Protein AF-A0A4Q2YW73-F1 (afdb_monomer)

Sequence (246 aa):
SVEDTTLDPIIAARKPKPFASWSRSEDYYNEGSLMWLEADMLIRQTTNNAKSLDDFAHAFFGGREGDWGQDTYDFDDVVAALNTVHPYDWARFLRERMQASGQPAPTGGIERAGYRLVWRDAPNIYDRDRMAQAKNADLTYSLGMTVDKDGVATGILWDGPAFKADIINGTKIVAVDGLSYSRERIEAAIRAATDGKTPVRLLVERGGRYRNIEIDYRGGLRWPHLEKTGSGPDWFDQLLAPRRAL

Mean predicted aligned error: 4.67 Å

Nearest PDB structures (foldseek):
  8j9d-assembly1_D  TM=9.360E-01  e=2.526E-25  Xanthomonas campestris pv. campestris str. B100
  6ew9-assembly1_A  TM=6.793E-01  e=2.527E-02  Escherichia coli K-12
  4jj0-assembly1_A  TM=6.417E-01  e=2.249E-02  Magnetococcus marinus MC-1
  3gdu-assembly1_C  TM=5.939E-01  e=2.249E-02  Escherichia coli K-12
  7kk5-assembly1_A  TM=1.853E-01  e=5.894E-01  Homo sapiens

Secondary structure (DSSP, 8-state):
--GGGGGHHHHHTTPPPTTHHHH-TTHHHHHHHHHHHHHHHHHHHHTTTS--HHHHHHHHHS--TT--S-----HHHHHHHHHHHS-S-HHHHHHHHHT-TTPPP--HHHHHTTEEEEEESS--HHHHHHHHHHT-EEETTTTSEEE-TTSBEEEE-TTSHHHHTT--TT-EEEEETTEE--HHHHHHHHHHGGGSS--EEEEEEETTEEEEEEE---S---EEEEEE-SSS--HHHHHSS-SS--

pLDDT: mean 93.72, std 6.21, range [45.62, 98.75]

Solvent-accessible surface area (backbone atoms only — not comparable to full-atom values): 13773 Å² total; per-residue (Å²): 66,42,58,60,20,72,48,33,60,72,75,43,66,83,51,92,61,91,40,50,67,68,63,44,40,65,41,45,58,59,55,45,52,31,49,50,42,27,52,27,40,50,37,19,65,76,47,74,63,74,45,42,54,62,57,35,46,49,72,70,68,58,73,55,93,96,59,86,74,87,86,81,80,57,71,65,54,53,37,52,48,43,37,74,70,49,81,62,71,46,64,58,55,49,42,59,66,32,59,40,61,92,66,75,83,69,49,64,17,49,45,67,37,38,28,42,86,43,76,34,75,57,64,44,73,65,57,46,50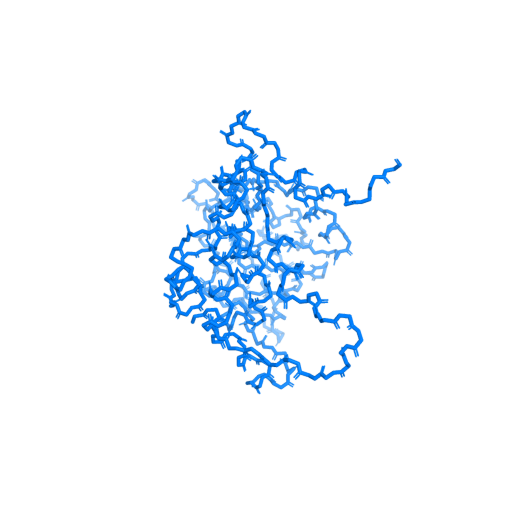,51,27,62,74,68,41,38,42,80,29,53,72,41,49,6,29,27,28,40,78,84,28,30,23,73,40,40,34,61,89,22,60,29,37,75,66,75,45,49,64,66,31,25,41,53,19,38,77,90,38,72,55,48,66,70,53,53,52,48,38,36,52,54,6,48,75,76,77,48,54,33,38,33,36,34,36,50,95,90,43,76,43,82,45,73,41,90,51,53,81,28,51,39,30,76,41,79,41,77,72,63,92,66,73,65,43,62,60,62,70,69,46,74,90,68,84,130

Foldseek 3Di:
DLQQLVCLCVVCVPPDDQACQVSVHNCCVVLVVLLQLLLQLVLCVVVVNPAGVVQLCCVPVVDDPPDPDDDDDDPVRSVVSSCVSPNDPVVCSCCCSRVDPPDDRSCNSVVSLQKDKDKDLDADPVVVVVCVVQQWQPQCVFQQFIAHVQQFTQHGHVVGQCVVQVNTGGKGFQDWPPHGDDNVRQLVQLQVLLVQPRFTWTFIDDPNDTDITTGNTNPHGIDIDMDRRDPDDNVVCVVPPDPDDD

Radius of gyration: 22.63 Å; Cα contacts (8 Å, |Δi|>4): 369; chains: 1; bounding box: 52×42×71 Å

Structure (mmCIF, N/CA/C/O backbone):
data_AF-A0A4Q2YW73-F1
#
_entry.id   AF-A0A4Q2YW73-F1
#
loop_
_atom_site.group_PDB
_atom_site.id
_atom_site.type_symbol
_atom_site.label_atom_id
_atom_site.label_alt_id
_atom_site.label_comp_id
_atom_site.label_asym_id
_atom_site.label_entity_id
_atom_site.label_seq_id
_atom_site.pdbx_PDB_ins_code
_atom_site.Cartn_x
_atom_site.Cartn_y
_atom_site.Cartn_z
_atom_site.occupancy
_atom_site.B_iso_or_equiv
_atom_site.auth_seq_id
_atom_site.auth_comp_id
_atom_site.auth_asym_id
_atom_site.auth_atom_id
_atom_site.pdbx_PDB_model_num
ATOM 1 N N . SER A 1 1 ? 1.499 -14.921 -6.377 1.00 90.62 1 SER A N 1
ATOM 2 C CA . SER A 1 1 ? 2.456 -13.951 -6.941 1.00 90.62 1 SER A CA 1
ATOM 3 C C . SER A 1 1 ? 1.714 -12.643 -7.208 1.00 90.62 1 SER A C 1
ATOM 5 O O . SER A 1 1 ? 0.538 -12.568 -6.859 1.00 90.62 1 SER A O 1
ATOM 7 N N . VAL A 1 2 ? 2.355 -11.610 -7.767 1.00 91.56 2 VAL A N 1
ATOM 8 C CA . VAL A 1 2 ? 1.620 -10.427 -8.264 1.00 91.56 2 VAL A CA 1
ATOM 9 C C . VAL A 1 2 ? 0.811 -10.811 -9.501 1.00 91.56 2 VAL A C 1
ATOM 11 O O . VAL A 1 2 ? -0.346 -10.426 -9.621 1.00 91.56 2 VAL A O 1
ATOM 14 N N . GLU A 1 3 ? 1.377 -11.647 -10.371 1.00 92.50 3 GLU A N 1
ATOM 15 C CA . GLU A 1 3 ? 0.705 -12.187 -11.559 1.00 92.50 3 GLU A CA 1
ATOM 16 C C . GLU A 1 3 ? -0.641 -12.856 -11.231 1.00 92.50 3 GLU A C 1
ATOM 18 O O . GLU A 1 3 ? -1.629 -12.596 -11.913 1.00 92.50 3 GLU A O 1
ATOM 23 N N . ASP A 1 4 ? -0.733 -13.621 -10.138 1.00 91.88 4 ASP A N 1
ATOM 24 C CA . ASP A 1 4 ? -1.985 -14.284 -9.732 1.00 91.88 4 ASP A CA 1
ATOM 25 C C . ASP A 1 4 ? -3.134 -13.295 -9.471 1.00 91.88 4 ASP A C 1
ATOM 27 O O . ASP A 1 4 ? -4.305 -13.638 -9.643 1.00 91.88 4 ASP A O 1
ATOM 31 N N . THR A 1 5 ? -2.824 -12.051 -9.087 1.00 91.69 5 THR A N 1
ATOM 32 C CA . THR A 1 5 ? -3.848 -11.022 -8.834 1.00 91.69 5 THR A CA 1
ATOM 33 C C . THR A 1 5 ? -4.573 -10.602 -10.120 1.00 91.69 5 THR A C 1
ATOM 35 O O . THR A 1 5 ? -5.686 -10.088 -10.063 1.00 91.69 5 THR A O 1
ATOM 38 N N . THR A 1 6 ? -4.031 -10.911 -11.304 1.00 91.38 6 THR A 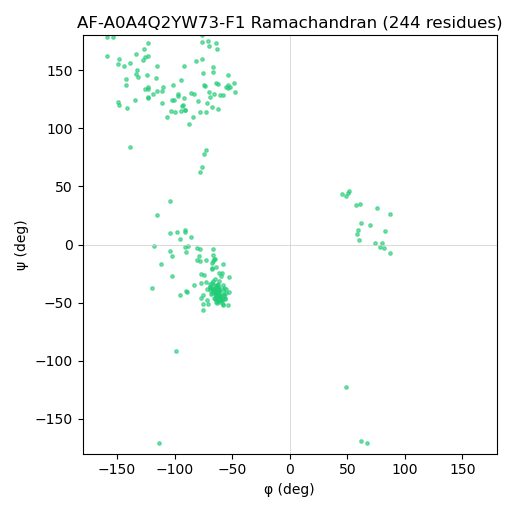N 1
ATOM 39 C CA . THR A 1 6 ? -4.719 -10.693 -12.593 1.00 91.38 6 THR A CA 1
ATOM 40 C C . THR A 1 6 ? -5.942 -11.595 -12.784 1.00 91.38 6 THR A C 1
ATOM 42 O O . THR A 1 6 ? -6.836 -11.272 -13.566 1.00 91.38 6 THR A O 1
ATOM 45 N N . LEU A 1 7 ? -6.028 -12.703 -12.038 1.00 91.19 7 LEU A N 1
ATOM 46 C CA . LEU A 1 7 ? -7.191 -13.593 -12.032 1.00 91.19 7 LEU A CA 1
ATOM 47 C C . LEU A 1 7 ? -8.318 -13.064 -11.136 1.00 91.19 7 LEU A C 1
ATOM 49 O O . LEU A 1 7 ? -9.454 -13.538 -11.223 1.00 91.19 7 LEU A O 1
ATOM 53 N N . ASP A 1 8 ? -8.034 -12.073 -10.287 1.00 89.00 8 ASP A N 1
ATOM 54 C CA . ASP A 1 8 ? -8.975 -11.532 -9.310 1.00 89.00 8 ASP A CA 1
ATOM 55 C C . ASP A 1 8 ? -10.288 -11.033 -9.944 1.00 89.00 8 ASP A C 1
ATOM 57 O O . ASP A 1 8 ? -11.350 -11.446 -9.458 1.00 89.00 8 ASP A O 1
ATOM 61 N N . PRO A 1 9 ? -10.283 -10.268 -11.062 1.00 86.31 9 PRO A N 1
ATOM 62 C CA . PRO A 1 9 ? -11.512 -9.823 -11.720 1.00 86.31 9 PRO A CA 1
ATOM 63 C C . PRO A 1 9 ? -12.377 -10.976 -12.243 1.00 86.31 9 PRO A C 1
ATOM 65 O O . PRO A 1 9 ? -13.607 -10.881 -12.198 1.00 86.31 9 PRO A O 1
ATOM 68 N N . ILE A 1 10 ? -11.751 -12.070 -12.695 1.00 87.62 10 ILE A N 1
ATOM 69 C CA . ILE A 1 10 ? -12.437 -13.273 -13.193 1.00 87.62 10 ILE A CA 1
ATOM 70 C C . ILE A 1 10 ? -13.073 -14.024 -12.021 1.00 87.62 10 ILE A C 1
ATOM 72 O O . ILE A 1 10 ? -14.257 -14.354 -12.065 1.00 87.62 10 ILE A O 1
ATOM 76 N N . ILE A 1 11 ? -12.312 -14.241 -10.944 1.00 86.31 11 ILE A N 1
ATOM 77 C CA . ILE A 1 11 ? -12.773 -14.955 -9.745 1.00 86.31 11 ILE A CA 1
ATOM 78 C C . ILE A 1 11 ? -13.890 -14.173 -9.039 1.00 86.31 11 ILE A C 1
ATOM 80 O O . ILE A 1 11 ? -14.872 -14.752 -8.575 1.00 86.31 11 ILE A O 1
ATOM 84 N N . ALA A 1 12 ? -13.750 -12.850 -8.943 1.00 85.56 12 ALA A N 1
ATOM 85 C CA . ALA A 1 12 ? -14.704 -11.991 -8.250 1.00 85.56 12 ALA A CA 1
ATOM 86 C C . ALA A 1 12 ? -15.973 -11.723 -9.059 1.00 85.56 12 ALA A C 1
ATOM 88 O O . ALA A 1 12 ? -17.024 -11.462 -8.472 1.00 85.56 12 ALA A O 1
ATOM 89 N N . ALA A 1 13 ? -15.857 -11.663 -10.391 1.00 87.00 13 ALA A N 1
ATOM 90 C CA . ALA A 1 13 ? -16.862 -11.074 -11.273 1.00 87.00 13 ALA A CA 1
ATOM 91 C C . ALA A 1 13 ? -17.367 -9.709 -10.750 1.00 87.00 13 ALA A C 1
ATOM 93 O O . ALA A 1 13 ? -18.570 -9.453 -10.702 1.00 87.00 13 ALA A O 1
ATOM 94 N N . ARG A 1 14 ? -16.437 -8.857 -10.283 1.00 83.50 14 ARG A N 1
ATOM 95 C CA . ARG A 1 14 ? -16.697 -7.538 -9.662 1.00 83.50 14 ARG A CA 1
ATOM 96 C C . ARG A 1 14 ? -17.576 -7.556 -8.396 1.00 83.50 14 ARG A C 1
ATOM 98 O O . ARG A 1 14 ? -18.017 -6.499 -7.949 1.00 83.50 14 ARG A O 1
ATOM 105 N N . LYS A 1 15 ? -17.831 -8.718 -7.786 1.00 85.25 15 LYS A N 1
ATOM 106 C CA . LYS A 1 15 ? -18.598 -8.808 -6.534 1.00 85.25 15 LYS A CA 1
ATOM 107 C C . LYS A 1 15 ? -17.762 -8.349 -5.332 1.00 85.25 15 LYS A C 1
ATOM 109 O O . LYS A 1 15 ? -16.554 -8.598 -5.310 1.00 85.25 15 LYS A O 1
ATOM 114 N N . PRO A 1 16 ? -18.391 -7.746 -4.302 1.00 82.06 16 PRO A N 1
ATOM 115 C CA . PRO A 1 16 ? -17.713 -7.429 -3.051 1.00 82.06 16 PRO A CA 1
ATOM 116 C C . PRO A 1 16 ? -17.074 -8.671 -2.425 1.00 82.06 16 PRO A C 1
ATOM 118 O O . PRO A 1 16 ? -17.708 -9.725 -2.331 1.00 82.06 16 PRO A O 1
ATOM 121 N N . LYS A 1 17 ? -15.830 -8.531 -1.961 1.00 82.94 17 LYS A N 1
ATOM 122 C CA . LYS A 1 17 ? -15.106 -9.588 -1.251 1.00 82.94 17 LYS A CA 1
ATOM 123 C C . LYS A 1 17 ? -15.129 -9.330 0.252 1.00 82.94 17 LYS A C 1
ATOM 125 O O . LYS A 1 17 ? -14.891 -8.193 0.656 1.00 82.94 17 LYS A O 1
ATOM 130 N N . PRO A 1 18 ? -15.350 -10.360 1.088 1.00 79.19 18 PRO A N 1
ATOM 131 C CA . PRO A 1 18 ? -15.308 -10.200 2.539 1.00 79.19 18 PRO A CA 1
ATOM 132 C C . PRO A 1 18 ? -13.968 -9.649 3.049 1.00 79.19 18 PRO A C 1
ATOM 134 O O . PRO A 1 18 ? -13.968 -8.816 3.949 1.00 79.19 18 PRO A O 1
ATOM 137 N N . PHE A 1 19 ? -12.847 -10.067 2.445 1.00 87.25 19 PHE A N 1
ATOM 138 C CA . PHE A 1 19 ? -11.494 -9.672 2.850 1.00 87.25 19 PHE A CA 1
ATOM 139 C C . PHE A 1 19 ? -10.615 -9.384 1.630 1.00 87.25 19 PHE A C 1
ATOM 141 O O . PHE A 1 19 ? -9.869 -10.245 1.166 1.00 87.25 19 PHE A O 1
ATOM 148 N N . ALA A 1 20 ? -10.704 -8.161 1.101 1.00 86.19 20 ALA A N 1
ATOM 149 C CA . ALA A 1 20 ? -9.943 -7.753 -0.083 1.00 86.19 20 ALA A CA 1
ATOM 150 C C . ALA A 1 20 ? -8.421 -7.903 0.101 1.00 86.19 20 ALA A C 1
ATOM 152 O O . ALA A 1 20 ? -7.734 -8.306 -0.832 1.00 86.19 20 ALA A O 1
ATOM 153 N N . SER A 1 21 ? -7.905 -7.669 1.314 1.00 89.62 21 SER A N 1
ATOM 154 C CA . SER A 1 21 ? -6.474 -7.792 1.624 1.00 89.62 21 SER A CA 1
ATOM 155 C C . SER A 1 21 ? -5.943 -9.229 1.557 1.00 89.62 21 SER A C 1
ATOM 157 O O . SER A 1 21 ? -4.740 -9.420 1.437 1.00 89.62 21 SER A O 1
ATOM 159 N N . TRP A 1 22 ? -6.807 -10.245 1.668 1.00 89.12 22 TRP A N 1
ATOM 160 C CA . TRP A 1 22 ? -6.396 -11.646 1.530 1.00 89.12 22 TRP A CA 1
ATOM 161 C C . TRP A 1 22 ? -6.197 -12.018 0.062 1.00 89.12 22 TRP A C 1
ATOM 163 O O . TRP A 1 22 ? -5.187 -12.612 -0.303 1.00 89.12 22 TRP A O 1
ATOM 173 N N . SER A 1 23 ? -7.156 -11.631 -0.783 1.00 87.00 23 SER A N 1
ATOM 174 C CA . SER A 1 23 ? -7.095 -11.876 -2.224 1.00 87.00 23 SER A CA 1
ATOM 175 C C . SER A 1 23 ? -6.195 -10.894 -2.968 1.00 87.00 23 SER A C 1
ATOM 177 O O . SER A 1 23 ? -5.963 -11.096 -4.152 1.00 87.00 23 SER A O 1
ATOM 179 N N . ARG A 1 24 ? -5.734 -9.817 -2.312 1.00 89.62 24 ARG A N 1
ATOM 180 C CA . ARG A 1 24 ? -4.899 -8.752 -2.900 1.00 89.62 24 ARG A CA 1
ATOM 181 C C . ARG A 1 24 ? -5.548 -7.999 -4.072 1.00 89.62 24 ARG A C 1
ATOM 183 O O . ARG A 1 24 ? -4.961 -7.086 -4.624 1.00 89.62 24 ARG A O 1
ATOM 190 N N . SER A 1 25 ? -6.803 -8.310 -4.404 1.00 88.00 25 SER A N 1
ATOM 191 C CA . SER A 1 25 ? -7.624 -7.568 -5.363 1.00 88.00 25 SER A CA 1
ATOM 192 C C . SER A 1 25 ? -6.858 -7.306 -6.666 1.00 88.00 25 SER A C 1
ATOM 194 O O . SER A 1 25 ? -6.390 -8.243 -7.299 1.00 88.00 25 SER A O 1
ATOM 196 N N . GLU A 1 26 ? -6.713 -6.040 -7.052 1.00 90.12 26 GLU A N 1
ATOM 197 C CA . GLU A 1 26 ? -6.007 -5.621 -8.260 1.00 90.12 26 GLU A CA 1
ATOM 198 C C . GLU A 1 26 ? -4.621 -5.049 -7.921 1.00 90.12 26 GLU A C 1
ATOM 200 O O . GLU A 1 26 ? -4.175 -4.072 -8.524 1.00 90.12 26 GLU A O 1
ATOM 205 N N . ASP A 1 27 ? -3.929 -5.633 -6.934 1.00 91.56 27 ASP A N 1
ATOM 206 C CA . ASP A 1 27 ? -2.594 -5.189 -6.507 1.00 91.56 27 ASP A CA 1
ATOM 207 C C . ASP A 1 27 ? -1.565 -5.213 -7.649 1.00 91.56 27 ASP A C 1
ATOM 209 O O . ASP A 1 27 ? -0.568 -4.499 -7.563 1.00 91.56 27 ASP A O 1
ATOM 213 N N . TYR A 1 28 ? -1.824 -5.913 -8.764 1.00 92.56 28 TYR A N 1
ATOM 214 C CA . TYR A 1 28 ? -1.043 -5.781 -9.999 1.00 92.56 28 TYR A CA 1
ATOM 215 C C . TYR A 1 28 ? -0.902 -4.328 -10.489 1.00 92.56 28 TYR A C 1
ATOM 217 O O . TYR A 1 28 ? 0.118 -4.003 -11.095 1.00 92.56 28 TYR A O 1
ATOM 225 N N . TYR A 1 29 ? -1.850 -3.428 -10.195 1.00 92.69 29 TYR A N 1
ATOM 226 C CA . TYR A 1 29 ? -1.681 -1.997 -10.475 1.00 92.69 29 TYR A CA 1
ATOM 227 C C . TYR A 1 29 ? -0.654 -1.344 -9.543 1.00 92.69 29 TYR A C 1
ATOM 229 O O . TYR A 1 29 ? 0.267 -0.671 -10.008 1.00 92.69 29 TYR A O 1
ATOM 237 N N . ASN A 1 30 ? -0.798 -1.535 -8.230 1.00 93.25 30 ASN A N 1
ATOM 238 C CA . ASN A 1 30 ? 0.030 -0.853 -7.233 1.00 93.25 30 ASN A CA 1
ATOM 239 C C . ASN A 1 30 ? 1.439 -1.454 -7.160 1.00 93.25 30 ASN A C 1
ATOM 241 O O . ASN A 1 30 ? 2.430 -0.736 -7.279 1.00 93.25 30 ASN A O 1
ATOM 245 N N . GLU A 1 31 ? 1.546 -2.774 -7.013 1.00 94.19 31 GLU A N 1
ATOM 246 C CA . GLU A 1 31 ? 2.833 -3.470 -6.968 1.00 94.19 31 GLU A CA 1
ATOM 247 C C . GLU A 1 31 ? 3.540 -3.449 -8.320 1.00 94.19 31 GLU A C 1
ATOM 249 O O . GLU A 1 31 ? 4.760 -3.294 -8.358 1.00 94.19 31 GLU A O 1
ATOM 254 N N . GLY A 1 32 ? 2.789 -3.500 -9.427 1.00 94.62 32 GLY A N 1
ATOM 255 C CA . GLY A 1 32 ? 3.342 -3.281 -10.762 1.00 94.62 32 GLY A CA 1
ATOM 256 C C . GLY A 1 32 ? 3.963 -1.890 -10.897 1.00 94.62 32 GLY A C 1
ATOM 257 O O . GLY A 1 32 ? 5.098 -1.766 -11.350 1.00 94.62 32 GLY A O 1
ATOM 258 N N . SER A 1 33 ? 3.275 -0.843 -10.430 1.00 95.25 33 SER A N 1
ATOM 259 C CA . SER A 1 33 ? 3.818 0.525 -10.439 1.00 95.25 33 SER A CA 1
ATOM 260 C C . SER A 1 33 ? 5.086 0.658 -9.588 1.00 95.25 33 SER A C 1
ATOM 262 O O . SER A 1 33 ? 6.041 1.310 -10.004 1.00 95.25 33 SER A O 1
ATOM 264 N N . LEU A 1 34 ? 5.138 0.009 -8.421 1.00 96.38 34 LEU A N 1
ATOM 265 C CA . LEU A 1 34 ? 6.320 0.011 -7.550 1.00 96.38 34 LEU A CA 1
ATOM 266 C C . LEU A 1 34 ? 7.502 -0.775 -8.144 1.00 96.38 34 LEU A C 1
ATOM 268 O O . LEU A 1 34 ? 8.651 -0.352 -8.015 1.00 96.38 34 LEU A O 1
ATOM 272 N N . MET A 1 35 ? 7.231 -1.880 -8.842 1.00 96.38 35 MET A N 1
ATOM 273 C CA . MET A 1 35 ? 8.238 -2.611 -9.615 1.00 96.38 35 MET A CA 1
ATOM 274 C C . MET A 1 35 ? 8.816 -1.738 -10.736 1.00 96.38 35 MET A C 1
ATOM 276 O O . MET A 1 35 ? 10.035 -1.665 -10.895 1.00 96.38 35 MET A O 1
ATOM 280 N N . TRP A 1 36 ? 7.960 -1.052 -11.499 1.00 97.19 36 TRP A N 1
ATOM 281 C CA . TRP A 1 36 ? 8.400 -0.153 -12.569 1.00 97.19 36 TRP A CA 1
ATOM 282 C C . TRP A 1 36 ? 9.163 1.062 -12.040 1.00 97.19 36 TRP A C 1
ATOM 284 O O . TRP A 1 36 ? 10.144 1.471 -12.659 1.00 97.19 36 TRP A O 1
ATOM 294 N N . LEU A 1 37 ? 8.796 1.581 -10.865 1.00 97.62 37 LEU A N 1
ATOM 295 C CA . LEU A 1 37 ? 9.586 2.592 -10.164 1.00 97.62 37 LEU A CA 1
ATOM 296 C C . LEU A 1 37 ? 11.003 2.082 -9.863 1.00 97.62 37 LEU A C 1
ATOM 298 O O . LEU A 1 37 ? 11.972 2.810 -10.060 1.00 97.62 37 LEU A O 1
ATOM 302 N N . GLU A 1 38 ? 11.157 0.837 -9.408 1.00 97.62 38 GLU A N 1
ATOM 303 C CA . GLU A 1 38 ? 12.486 0.261 -9.176 1.00 97.62 38 GLU A CA 1
ATOM 304 C C . GLU A 1 38 ? 13.304 0.135 -10.466 1.00 97.62 38 GLU A C 1
ATOM 306 O O . GLU A 1 38 ? 14.493 0.467 -10.462 1.00 97.62 38 GLU A O 1
ATOM 311 N N . ALA A 1 39 ? 12.675 -0.292 -11.565 1.00 98.06 39 ALA A N 1
ATOM 312 C CA . ALA A 1 39 ? 13.322 -0.362 -12.872 1.00 98.06 39 ALA A CA 1
ATOM 313 C C . ALA A 1 39 ? 13.798 1.022 -13.345 1.00 98.06 39 ALA A C 1
ATOM 315 O O . ALA A 1 39 ? 14.954 1.174 -13.738 1.00 98.06 39 ALA A O 1
ATOM 316 N N . ASP A 1 40 ? 12.942 2.042 -13.245 1.00 97.69 40 ASP A N 1
ATOM 317 C CA . ASP A 1 40 ? 13.275 3.419 -13.615 1.00 97.69 40 ASP A CA 1
ATOM 318 C C . ASP A 1 40 ? 14.444 3.966 -12.783 1.00 97.69 40 ASP A C 1
ATOM 320 O O . ASP A 1 40 ? 15.421 4.473 -13.338 1.00 97.69 40 ASP A O 1
ATOM 324 N N . MET A 1 41 ? 14.407 3.784 -11.457 1.00 96.69 41 MET A N 1
ATOM 325 C CA . MET A 1 41 ? 15.498 4.211 -10.577 1.00 96.69 41 MET A CA 1
ATOM 326 C C . MET A 1 41 ? 16.814 3.505 -10.902 1.00 96.69 41 MET A C 1
ATOM 328 O O . MET A 1 41 ? 17.872 4.133 -10.865 1.00 96.69 41 MET A O 1
ATOM 332 N N . LEU A 1 42 ? 16.774 2.217 -11.251 1.00 97.06 42 LEU A N 1
ATOM 333 C CA . LEU A 1 42 ? 17.960 1.476 -11.674 1.00 97.06 42 LEU A CA 1
ATOM 334 C C . LEU A 1 42 ? 18.553 2.068 -12.958 1.00 97.06 42 LEU A C 1
ATOM 336 O O . LEU A 1 42 ? 19.756 2.337 -13.000 1.00 97.06 42 LEU A O 1
ATOM 340 N N . ILE A 1 43 ? 17.728 2.317 -13.979 1.00 97.62 43 ILE A N 1
ATOM 341 C CA . ILE A 1 43 ? 18.175 2.907 -15.249 1.00 97.62 43 ILE A CA 1
ATOM 342 C C . ILE A 1 43 ? 18.771 4.295 -15.000 1.00 97.62 43 IL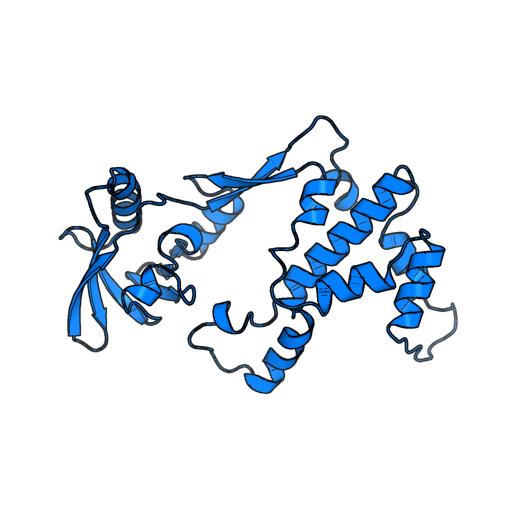E A C 1
ATOM 344 O O . ILE A 1 43 ? 19.893 4.571 -15.430 1.00 97.62 43 ILE A O 1
ATOM 348 N N . ARG A 1 44 ? 18.073 5.162 -14.260 1.00 95.94 44 ARG A N 1
ATOM 349 C CA . ARG A 1 44 ? 18.554 6.520 -13.977 1.00 95.94 44 ARG A CA 1
ATOM 350 C C . ARG A 1 44 ? 19.871 6.508 -13.216 1.00 95.94 44 ARG A C 1
ATOM 352 O O . ARG A 1 44 ? 20.809 7.188 -13.611 1.00 95.94 44 ARG A O 1
ATOM 359 N N . GLN A 1 45 ? 19.992 5.713 -12.158 1.00 93.31 45 GLN A N 1
ATOM 360 C CA . GLN A 1 45 ? 21.222 5.669 -11.363 1.00 93.31 45 GLN A CA 1
ATOM 361 C C . GLN A 1 45 ? 22.421 5.159 -12.166 1.00 93.31 45 GLN A C 1
ATOM 363 O O . GLN A 1 45 ? 23.502 5.735 -12.095 1.00 93.31 45 GLN A O 1
ATOM 368 N N . THR A 1 46 ? 22.237 4.091 -12.942 1.00 94.88 46 THR A N 1
ATOM 369 C CA . THR A 1 46 ? 23.326 3.456 -13.702 1.00 94.88 46 THR A CA 1
ATOM 370 C C . THR A 1 46 ? 23.747 4.258 -14.928 1.00 94.88 46 THR A C 1
ATOM 372 O O . THR A 1 46 ? 24.899 4.180 -15.350 1.00 94.88 46 THR A O 1
ATOM 375 N N . THR A 1 47 ? 22.837 5.055 -15.487 1.00 94.94 47 THR A N 1
ATOM 376 C CA . THR A 1 47 ? 23.108 5.912 -16.647 1.00 94.94 47 THR A CA 1
ATOM 377 C C . THR A 1 47 ? 23.408 7.361 -16.266 1.00 94.94 47 THR A C 1
ATOM 379 O O . THR A 1 47 ? 23.462 8.214 -17.147 1.00 94.94 47 THR A O 1
ATOM 382 N N . ASN A 1 48 ? 23.613 7.666 -14.977 1.00 92.50 48 ASN A N 1
ATOM 383 C CA . ASN A 1 48 ? 23.787 9.036 -14.472 1.00 92.50 48 ASN A CA 1
ATOM 384 C C . ASN A 1 48 ? 22.672 9.990 -14.950 1.00 92.50 48 ASN A C 1
ATOM 386 O O . ASN A 1 48 ? 22.929 11.114 -15.374 1.00 92.50 48 ASN A O 1
ATOM 390 N N . ASN A 1 49 ? 21.429 9.509 -14.886 1.00 92.50 49 ASN A N 1
ATOM 391 C CA . ASN A 1 49 ? 20.193 10.160 -15.314 1.00 92.50 49 ASN A CA 1
ATOM 392 C C . ASN A 1 49 ? 20.127 10.488 -16.819 1.00 92.50 49 ASN A C 1
ATOM 394 O O . ASN A 1 49 ? 19.323 11.319 -17.231 1.00 92.50 49 ASN A O 1
ATOM 398 N N . ALA A 1 50 ? 20.958 9.850 -17.650 1.00 94.50 50 ALA A N 1
ATOM 399 C CA . ALA A 1 50 ? 20.905 10.025 -19.101 1.00 94.50 50 ALA A CA 1
ATOM 400 C C . ALA A 1 50 ? 19.749 9.253 -19.755 1.00 94.50 50 ALA A C 1
ATOM 402 O O . ALA A 1 50 ? 19.315 9.628 -20.840 1.00 94.50 50 ALA A O 1
ATOM 403 N N . LYS A 1 51 ? 19.277 8.172 -19.119 1.00 96.50 51 LYS A N 1
ATOM 404 C CA . LYS A 1 51 ? 18.129 7.375 -19.561 1.00 96.50 51 LYS A CA 1
ATOM 405 C C . LYS A 1 51 ? 17.178 7.086 -18.401 1.00 96.50 51 LYS A C 1
ATOM 407 O O . LYS A 1 51 ? 17.544 7.195 -17.230 1.00 96.50 51 LYS A O 1
ATOM 412 N N . SER A 1 52 ? 15.967 6.673 -18.745 1.00 95.88 52 SER A N 1
ATOM 413 C CA . SER A 1 52 ? 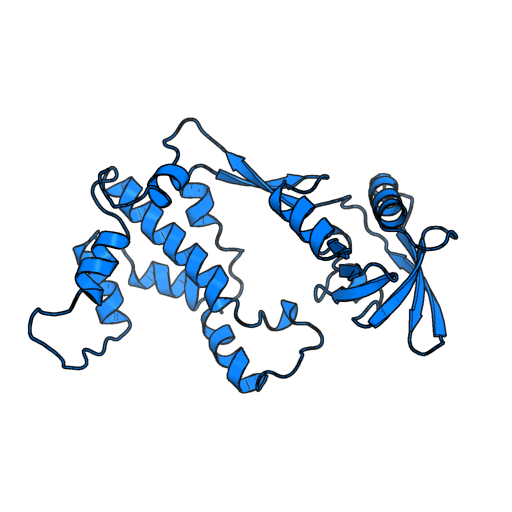14.851 6.396 -17.844 1.00 95.88 52 SER A CA 1
ATOM 414 C C . SER A 1 52 ? 13.888 5.371 -18.451 1.00 95.88 52 SER A C 1
ATOM 416 O O . SER A 1 52 ? 14.050 4.934 -19.594 1.00 95.88 52 SER A O 1
ATOM 418 N N . LEU A 1 53 ? 12.846 5.009 -17.708 1.00 96.06 53 LEU A N 1
ATOM 419 C CA . LEU A 1 53 ? 11.755 4.186 -18.220 1.00 96.06 53 LEU A CA 1
ATOM 420 C C . LEU A 1 53 ? 10.965 4.888 -19.335 1.00 96.06 53 LEU A C 1
ATOM 422 O O . LEU A 1 53 ? 10.330 4.222 -20.147 1.00 96.06 53 LEU A O 1
ATOM 426 N N . ASP A 1 54 ? 11.051 6.212 -19.441 1.00 94.94 54 ASP A N 1
ATOM 427 C CA . ASP A 1 54 ? 10.461 6.932 -20.565 1.00 94.94 54 ASP A CA 1
ATOM 428 C C . ASP A 1 54 ? 11.173 6.628 -21.891 1.00 94.94 54 ASP A C 1
ATOM 430 O O . ASP A 1 54 ? 10.529 6.609 -22.936 1.00 94.94 54 ASP A O 1
ATOM 434 N N . ASP A 1 55 ? 12.489 6.388 -21.872 1.00 96.88 55 ASP A N 1
ATOM 435 C CA . ASP A 1 55 ? 13.243 5.976 -23.063 1.00 96.88 55 ASP A CA 1
ATOM 436 C C . ASP A 1 55 ? 12.798 4.584 -23.518 1.00 96.88 55 ASP A C 1
ATOM 438 O O . ASP A 1 55 ? 12.642 4.336 -24.713 1.00 96.88 55 ASP A O 1
ATOM 442 N N . PHE A 1 56 ? 12.517 3.70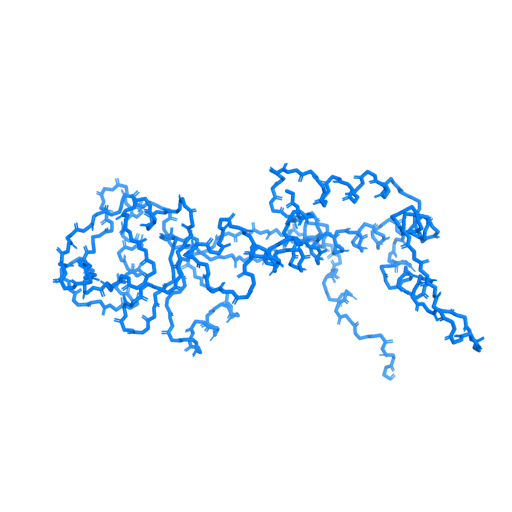0 -22.555 1.00 97.56 56 PHE A N 1
ATOM 443 C CA . PHE A 1 56 ? 11.887 2.412 -22.826 1.00 97.56 56 PHE A CA 1
ATOM 444 C C . PHE A 1 56 ? 10.486 2.608 -23.410 1.00 97.56 56 PHE A C 1
ATOM 446 O O . PHE A 1 56 ? 10.195 2.065 -24.470 1.00 97.56 56 PHE A O 1
ATOM 453 N N . ALA A 1 57 ? 9.639 3.421 -22.774 1.00 95.38 57 ALA A N 1
ATOM 454 C CA . ALA A 1 57 ? 8.273 3.643 -23.229 1.00 95.38 57 ALA A CA 1
ATOM 455 C C . ALA A 1 57 ? 8.227 4.259 -24.636 1.00 95.38 57 ALA A C 1
ATOM 457 O O . ALA A 1 57 ? 7.413 3.848 -25.458 1.00 95.38 57 ALA A O 1
ATOM 458 N N . HIS A 1 58 ? 9.122 5.201 -24.938 1.00 93.25 58 HIS A N 1
ATOM 459 C CA . HIS A 1 58 ? 9.231 5.801 -26.263 1.00 93.25 58 HIS A CA 1
ATOM 460 C C . HIS A 1 58 ? 9.668 4.779 -27.318 1.00 93.25 58 HIS A C 1
ATOM 462 O O . HIS A 1 58 ? 9.043 4.694 -28.370 1.00 93.25 58 HIS A O 1
ATOM 468 N N . ALA A 1 59 ? 10.701 3.981 -27.036 1.00 93.38 59 ALA A N 1
ATOM 469 C CA . ALA A 1 59 ? 11.195 2.979 -27.977 1.00 93.38 59 ALA A CA 1
ATOM 470 C C . ALA A 1 59 ? 10.209 1.816 -28.183 1.00 93.38 59 ALA A C 1
ATOM 472 O O . ALA A 1 59 ? 10.091 1.301 -29.291 1.00 93.38 59 ALA A O 1
ATOM 473 N N . PHE A 1 60 ? 9.512 1.402 -27.124 1.00 94.88 60 PHE A N 1
ATOM 474 C CA . PHE A 1 60 ? 8.661 0.214 -27.129 1.00 94.88 60 PHE A CA 1
ATOM 475 C C . PHE A 1 60 ? 7.222 0.505 -27.570 1.00 94.88 60 PHE A C 1
ATOM 477 O O . PHE A 1 60 ? 6.650 -0.262 -28.337 1.00 94.88 60 PHE A O 1
ATOM 484 N N . PHE A 1 61 ? 6.637 1.625 -27.128 1.00 92.00 61 PHE A N 1
ATOM 485 C CA . PHE A 1 61 ? 5.248 1.995 -27.442 1.00 92.00 61 PHE A CA 1
ATOM 486 C C . PHE A 1 61 ? 5.122 3.098 -28.501 1.00 92.00 61 PHE A C 1
ATOM 488 O O . PHE A 1 61 ? 4.007 3.426 -28.898 1.00 92.00 61 PHE A O 1
ATOM 495 N N . GLY A 1 62 ? 6.231 3.694 -28.956 1.00 87.50 62 GLY A N 1
ATOM 496 C CA . GLY A 1 62 ? 6.218 4.815 -29.906 1.00 87.50 62 GLY A CA 1
ATOM 497 C C . GLY A 1 62 ? 5.698 4.473 -31.305 1.00 87.50 62 GLY A C 1
ATOM 498 O O . GLY A 1 62 ? 5.367 5.385 -32.061 1.00 87.50 62 GLY A O 1
ATOM 499 N N . GLY A 1 63 ? 5.589 3.182 -31.637 1.00 81.69 63 GLY A N 1
ATOM 500 C CA . GLY A 1 63 ? 5.138 2.708 -32.944 1.00 81.69 63 GLY A CA 1
ATOM 501 C C . GLY A 1 63 ? 6.059 3.139 -34.089 1.00 81.69 63 GLY A C 1
ATOM 502 O O . GLY A 1 63 ? 7.169 3.636 -33.886 1.00 81.69 63 GLY A O 1
ATOM 503 N N . ARG A 1 64 ? 5.596 2.938 -35.325 1.00 80.56 64 ARG A N 1
ATOM 504 C CA . ARG A 1 64 ? 6.258 3.430 -36.541 1.00 80.56 64 ARG A CA 1
ATOM 505 C C . ARG A 1 64 ? 5.354 4.448 -37.218 1.00 80.56 64 ARG A C 1
ATOM 507 O O . ARG A 1 64 ? 4.165 4.204 -37.398 1.00 80.56 64 ARG A O 1
ATOM 514 N N . GLU A 1 65 ? 5.909 5.593 -37.602 1.00 80.69 65 GLU A N 1
ATOM 515 C CA . GLU A 1 65 ? 5.137 6.624 -38.296 1.00 80.69 65 GLU A CA 1
ATOM 516 C C . GLU A 1 65 ? 4.528 6.066 -39.594 1.00 80.69 65 GLU A C 1
ATOM 518 O O . GLU A 1 65 ? 5.219 5.457 -40.411 1.00 80.69 65 GLU A O 1
ATOM 523 N N . GLY A 1 66 ? 3.218 6.260 -39.771 1.00 81.06 66 GLY A N 1
ATOM 524 C CA . GLY A 1 66 ? 2.470 5.753 -40.925 1.00 81.06 66 GLY A CA 1
ATOM 525 C C . GLY A 1 66 ? 2.032 4.286 -40.829 1.00 81.06 66 GLY A C 1
ATOM 526 O O . GLY A 1 66 ? 1.321 3.828 -41.724 1.00 81.06 66 GLY A O 1
ATOM 527 N N . ASP A 1 67 ? 2.397 3.572 -39.761 1.00 83.50 67 ASP A N 1
ATOM 528 C CA . ASP A 1 67 ? 1.926 2.217 -39.476 1.00 83.50 67 ASP A CA 1
ATOM 529 C C . ASP A 1 67 ? 0.716 2.262 -38.531 1.00 83.50 67 ASP A C 1
ATOM 531 O O . ASP A 1 67 ? 0.808 2.700 -37.386 1.00 83.50 67 ASP A O 1
ATOM 535 N N . TRP A 1 68 ? -0.438 1.828 -39.037 1.00 80.31 68 TRP A N 1
ATOM 536 C CA . TRP A 1 68 ? -1.700 1.748 -38.288 1.00 80.31 68 TRP A CA 1
ATOM 537 C C . TRP A 1 68 ? -2.043 0.307 -37.890 1.00 80.31 68 TRP A C 1
ATOM 539 O O . TRP A 1 68 ? -3.176 0.024 -37.496 1.00 80.31 68 TRP A O 1
ATOM 549 N N . GLY A 1 69 ? -1.094 -0.616 -38.073 1.00 85.44 69 GLY A N 1
ATOM 550 C CA . GLY A 1 69 ? -1.230 -2.012 -37.699 1.00 85.44 69 GLY A CA 1
ATOM 551 C C . GLY A 1 69 ? -1.218 -2.232 -36.187 1.00 85.44 69 GLY A C 1
ATOM 552 O O . GLY A 1 69 ? -1.021 -1.320 -35.386 1.00 85.44 69 GLY A O 1
ATOM 553 N N . GLN A 1 70 ? -1.444 -3.485 -35.799 1.00 86.12 70 GLN A N 1
ATOM 554 C CA . GLN A 1 70 ? -1.314 -3.930 -34.419 1.00 86.12 70 GLN A CA 1
ATOM 555 C C . GLN A 1 70 ? 0.033 -4.632 -34.251 1.00 86.12 70 GLN A C 1
ATOM 557 O O . GLN A 1 70 ? 0.228 -5.718 -34.793 1.00 86.12 70 GLN A O 1
ATOM 562 N N . ASP A 1 71 ? 0.920 -4.040 -33.457 1.00 86.19 71 ASP A N 1
ATOM 563 C CA . ASP A 1 71 ? 2.136 -4.703 -32.996 1.00 86.19 71 ASP A CA 1
ATOM 564 C C . ASP A 1 71 ? 1.831 -5.409 -31.664 1.00 86.19 71 ASP A C 1
ATOM 566 O O . ASP A 1 71 ? 1.464 -4.783 -30.666 1.00 86.19 71 ASP A O 1
ATOM 570 N N . THR A 1 72 ? 1.924 -6.738 -31.655 1.00 92.06 72 THR A N 1
ATOM 571 C CA . THR A 1 72 ? 1.860 -7.543 -30.427 1.00 92.06 72 THR A CA 1
ATOM 572 C C . THR A 1 72 ? 3.259 -7.757 -29.876 1.00 92.06 72 THR A C 1
ATOM 574 O O . THR A 1 72 ? 4.214 -7.798 -30.646 1.00 92.06 72 THR A O 1
ATOM 577 N N . TYR A 1 73 ? 3.368 -7.969 -28.570 1.00 95.56 73 TYR A N 1
ATOM 578 C CA . TYR A 1 73 ? 4.629 -8.292 -27.916 1.00 95.56 73 TYR A CA 1
ATOM 579 C C . TYR A 1 73 ? 4.430 -9.382 -26.868 1.00 95.56 73 TYR A C 1
ATOM 581 O O . TYR A 1 73 ? 3.329 -9.552 -26.330 1.00 95.56 73 TYR A O 1
ATOM 589 N N . ASP A 1 74 ? 5.505 -10.091 -26.557 1.00 97.06 74 ASP A N 1
ATOM 590 C CA . ASP A 1 74 ? 5.577 -11.023 -25.442 1.00 97.06 74 ASP A CA 1
ATOM 591 C C . ASP A 1 74 ? 6.559 -10.552 -24.349 1.00 97.06 74 ASP A C 1
ATOM 593 O O . ASP A 1 74 ? 7.003 -9.402 -24.309 1.00 97.06 74 ASP A O 1
ATOM 597 N N . PHE A 1 75 ? 6.836 -11.425 -23.379 1.00 97.06 75 PHE A N 1
ATOM 598 C CA . PHE A 1 75 ? 7.745 -11.120 -22.275 1.00 97.06 75 PHE A CA 1
ATOM 599 C C . PHE A 1 75 ? 9.189 -10.893 -22.747 1.00 97.06 75 PHE A C 1
ATOM 601 O O . PHE A 1 75 ? 9.878 -10.017 -22.217 1.00 97.06 75 PHE A O 1
ATOM 608 N N . ASP A 1 76 ? 9.655 -11.679 -23.716 1.00 98.19 76 ASP A N 1
ATOM 609 C CA . ASP A 1 76 ? 11.030 -11.608 -24.198 1.00 98.19 76 ASP A CA 1
ATOM 610 C C . ASP A 1 76 ? 11.241 -10.332 -25.026 1.00 98.19 76 ASP A C 1
ATOM 612 O O . ASP A 1 76 ? 12.301 -9.713 -24.913 1.00 98.19 76 ASP A O 1
ATOM 616 N N . ASP A 1 77 ? 10.214 -9.855 -25.739 1.00 98.00 77 ASP A N 1
ATOM 617 C CA . ASP A 1 77 ? 10.227 -8.544 -26.405 1.00 98.00 77 ASP A CA 1
ATOM 618 C C . ASP A 1 77 ? 10.414 -7.387 -25.407 1.00 98.00 77 ASP A C 1
ATOM 620 O O . ASP A 1 77 ? 11.233 -6.489 -25.627 1.00 98.00 77 ASP A O 1
ATOM 624 N N . VAL A 1 78 ? 9.704 -7.419 -24.271 1.00 97.69 78 VAL A N 1
ATOM 625 C CA . VAL A 1 78 ? 9.852 -6.414 -23.198 1.00 97.69 78 VAL A CA 1
ATOM 626 C C . VAL A 1 78 ? 11.273 -6.441 -22.627 1.00 97.69 78 VAL A C 1
ATOM 628 O O . VAL A 1 78 ? 11.897 -5.392 -22.444 1.00 97.69 78 VAL A O 1
ATOM 631 N N . VAL A 1 79 ? 11.812 -7.636 -22.366 1.00 98.56 79 VAL A N 1
ATOM 632 C CA . VAL A 1 79 ? 13.186 -7.817 -21.869 1.00 98.56 79 VAL A CA 1
ATOM 633 C C . VAL A 1 79 ? 14.216 -7.313 -22.879 1.00 98.56 79 VAL A C 1
ATOM 635 O O . VAL A 1 79 ? 15.186 -6.655 -22.489 1.00 98.56 79 VAL A O 1
ATOM 638 N N . ALA A 1 80 ? 14.030 -7.610 -24.165 1.00 98.38 80 ALA A N 1
ATOM 639 C CA . ALA A 1 80 ? 14.915 -7.156 -25.228 1.00 98.38 80 ALA A CA 1
ATOM 640 C C . ALA A 1 80 ? 14.915 -5.626 -25.315 1.00 98.38 80 ALA A C 1
ATOM 642 O O . ALA A 1 80 ? 15.984 -5.011 -25.294 1.00 98.38 80 ALA A O 1
ATOM 643 N N . ALA A 1 81 ? 13.736 -5.002 -25.310 1.00 98.00 81 ALA A N 1
ATOM 644 C CA . ALA A 1 81 ? 13.594 -3.553 -25.346 1.00 98.00 81 ALA A CA 1
ATOM 645 C C . ALA A 1 81 ? 14.244 -2.870 -24.131 1.00 98.00 81 ALA A C 1
ATOM 647 O O . ALA A 1 81 ? 15.028 -1.934 -24.304 1.00 98.00 81 ALA A O 1
ATOM 648 N N . LEU A 1 82 ? 14.029 -3.372 -22.911 1.00 98.44 82 LEU A N 1
ATOM 649 C CA . LEU A 1 82 ? 14.714 -2.861 -21.716 1.00 98.44 82 LEU A CA 1
ATOM 650 C C . LEU A 1 82 ? 16.247 -2.956 -21.830 1.00 98.44 82 LEU A C 1
ATOM 652 O O . LEU A 1 82 ? 16.950 -2.013 -21.463 1.00 98.44 82 LEU A O 1
ATOM 656 N N . ASN A 1 83 ? 16.778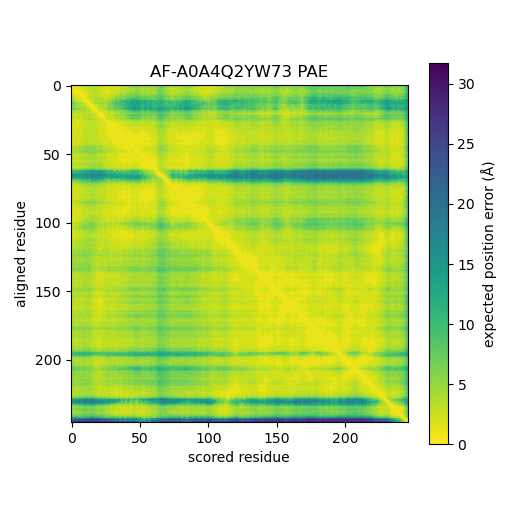 -4.043 -22.402 1.00 98.44 83 ASN A N 1
ATOM 657 C CA . ASN A 1 83 ? 18.219 -4.203 -22.629 1.00 98.44 83 ASN A CA 1
ATOM 658 C C . ASN A 1 83 ? 18.798 -3.194 -23.634 1.00 98.44 83 ASN A C 1
ATOM 660 O O . ASN A 1 83 ? 19.960 -2.809 -23.496 1.00 98.44 83 ASN A O 1
ATOM 664 N N . THR A 1 84 ? 18.011 -2.720 -24.609 1.00 97.62 84 THR A N 1
ATOM 665 C CA . THR A 1 84 ? 18.447 -1.633 -25.511 1.00 97.62 84 THR A CA 1
ATOM 666 C C . THR A 1 84 ? 18.613 -0.297 -24.778 1.00 97.62 84 THR A C 1
ATOM 668 O O . THR A 1 84 ? 19.488 0.511 -25.111 1.00 97.62 84 THR A O 1
ATOM 671 N N . VAL A 1 85 ? 17.804 -0.066 -23.738 1.00 98.00 85 VAL A N 1
ATOM 672 C CA . VAL A 1 85 ? 17.898 1.123 -22.887 1.00 98.00 85 VAL A CA 1
ATOM 673 C C . VAL A 1 85 ? 19.089 0.988 -21.944 1.00 98.00 85 VAL A C 1
ATOM 675 O O . VAL A 1 85 ? 19.989 1.832 -21.968 1.00 98.00 85 VAL A O 1
ATOM 678 N N . HIS A 1 86 ? 19.137 -0.085 -21.161 1.00 97.62 86 HIS A N 1
ATOM 679 C CA . HIS A 1 86 ? 20.207 -0.355 -20.209 1.00 97.62 86 HIS A CA 1
ATOM 680 C C . HIS A 1 86 ? 20.433 -1.870 -20.071 1.00 97.62 86 HIS A C 1
ATOM 682 O O . HIS A 1 86 ? 19.510 -2.567 -19.649 1.00 97.62 86 HIS A O 1
ATOM 688 N N . PRO A 1 87 ? 21.635 -2.396 -20.381 1.00 98.00 87 PRO A N 1
ATOM 689 C CA . PRO A 1 87 ? 21.937 -3.813 -20.191 1.00 98.00 87 PRO A CA 1
ATOM 690 C C . PRO A 1 87 ? 21.861 -4.224 -18.715 1.00 98.00 87 PRO A C 1
ATOM 692 O O . PRO A 1 87 ? 22.647 -3.757 -17.891 1.00 98.00 87 PRO A O 1
ATOM 695 N N . TYR A 1 88 ? 20.929 -5.118 -18.392 1.00 98.25 88 TYR A N 1
ATOM 696 C CA . TYR A 1 88 ? 20.709 -5.664 -17.051 1.00 98.25 88 TYR A CA 1
ATOM 697 C C . TYR A 1 88 ? 19.959 -6.999 -17.163 1.00 98.25 88 TYR A C 1
ATOM 699 O O . TYR A 1 88 ? 19.349 -7.294 -18.192 1.00 98.25 88 TYR A O 1
ATOM 707 N N . ASP A 1 89 ? 19.971 -7.820 -16.111 1.00 98.38 89 ASP A N 1
ATOM 708 C CA . ASP A 1 89 ? 19.204 -9.074 -16.079 1.00 98.38 89 ASP A CA 1
ATOM 709 C C . ASP A 1 89 ? 17.706 -8.802 -15.827 1.00 98.38 89 ASP A C 1
ATOM 711 O O . ASP A 1 89 ? 17.138 -9.120 -14.778 1.00 98.38 89 ASP A O 1
ATOM 715 N N . TRP A 1 90 ? 17.062 -8.151 -16.800 1.00 98.50 90 TRP A N 1
ATOM 716 C CA . TRP A 1 90 ? 15.651 -7.764 -16.750 1.00 98.50 90 TRP A CA 1
ATOM 717 C C . TRP A 1 90 ? 14.716 -8.966 -16.674 1.00 98.50 90 TRP A C 1
ATOM 719 O O . TRP A 1 90 ? 13.699 -8.916 -15.985 1.00 98.50 90 TRP A O 1
ATOM 729 N N . ALA A 1 91 ? 15.087 -10.065 -17.330 1.00 98.44 91 ALA A N 1
ATOM 730 C CA . ALA A 1 91 ? 14.352 -11.316 -17.270 1.00 98.44 91 ALA A CA 1
ATOM 731 C C . ALA A 1 91 ? 14.232 -11.810 -15.825 1.00 98.44 91 ALA A C 1
ATOM 733 O O . ALA A 1 91 ? 13.128 -12.076 -15.346 1.00 98.44 91 ALA A O 1
ATOM 734 N N . ARG A 1 92 ? 15.356 -11.899 -15.108 1.00 98.06 92 ARG A N 1
ATOM 735 C CA . ARG A 1 92 ? 15.351 -12.273 -13.695 1.00 98.06 92 ARG A CA 1
ATOM 736 C C . ARG A 1 92 ? 14.619 -11.242 -12.841 1.00 98.06 92 ARG A C 1
ATOM 738 O O . ARG A 1 92 ? 13.770 -11.626 -12.042 1.00 98.06 92 ARG A O 1
ATOM 745 N N . PHE A 1 93 ? 14.903 -9.955 -13.040 1.00 97.50 93 PHE A N 1
ATOM 746 C CA . PHE A 1 93 ? 14.286 -8.859 -12.289 1.00 97.50 93 PHE A CA 1
ATOM 747 C C . PHE A 1 93 ? 12.753 -8.913 -12.317 1.00 97.50 93 PHE A C 1
ATOM 749 O O . PHE A 1 93 ? 12.124 -8.891 -11.255 1.00 97.50 93 PHE A O 1
ATOM 756 N N . LEU A 1 94 ? 12.166 -9.018 -13.516 1.00 96.94 94 LEU A N 1
ATOM 757 C CA . LEU A 1 94 ? 10.717 -9.040 -13.719 1.00 96.94 94 LEU A CA 1
ATOM 758 C C . LEU A 1 94 ? 10.098 -10.324 -13.158 1.00 96.94 94 LEU A C 1
ATOM 760 O O . LEU A 1 94 ? 9.078 -10.257 -12.477 1.00 96.94 94 LEU A O 1
ATOM 764 N N . ARG A 1 95 ? 10.723 -11.492 -13.372 1.00 96.25 95 ARG A N 1
ATOM 765 C CA . ARG A 1 95 ? 10.212 -12.764 -12.833 1.00 96.25 95 ARG A CA 1
ATOM 766 C C . ARG A 1 95 ? 10.211 -12.787 -11.308 1.00 96.25 95 ARG A C 1
ATOM 768 O O . ARG A 1 95 ? 9.214 -13.177 -10.705 1.00 96.25 95 ARG A O 1
ATOM 775 N N . GLU A 1 96 ? 11.291 -12.334 -10.676 1.00 95.50 96 GLU A N 1
ATOM 776 C CA . GLU A 1 96 ? 11.383 -12.284 -9.213 1.00 95.50 96 GLU A CA 1
ATOM 777 C C . GLU A 1 96 ? 10.320 -11.360 -8.601 1.00 95.50 96 GLU A C 1
ATOM 779 O O . GLU A 1 96 ? 9.743 -11.703 -7.574 1.00 95.50 96 GLU A O 1
ATOM 784 N N . ARG A 1 97 ? 10.017 -10.217 -9.228 1.00 94.31 97 ARG A N 1
ATOM 785 C CA . ARG A 1 97 ? 9.050 -9.242 -8.687 1.00 94.31 97 ARG A CA 1
ATOM 786 C C . ARG A 1 97 ? 7.598 -9.577 -9.014 1.00 94.31 97 ARG A C 1
ATOM 788 O O . ARG A 1 97 ? 6.720 -9.340 -8.192 1.00 94.31 97 ARG A O 1
ATOM 795 N N . MET A 1 98 ? 7.341 -10.148 -10.187 1.00 92.81 98 MET A N 1
ATOM 796 C CA . MET A 1 98 ? 5.982 -10.404 -10.665 1.00 92.81 98 MET A CA 1
ATOM 797 C C . MET A 1 98 ? 5.501 -11.828 -10.366 1.00 92.81 98 MET A C 1
ATOM 799 O O . MET A 1 98 ? 4.360 -12.013 -9.937 1.00 92.81 98 MET A O 1
ATOM 803 N N . GLN A 1 99 ? 6.360 -12.831 -10.575 1.00 93.75 99 GLN A N 1
ATOM 804 C CA . GLN A 1 99 ? 5.975 -14.248 -10.592 1.00 93.75 99 GLN A CA 1
ATOM 805 C C . GLN A 1 99 ? 6.331 -14.982 -9.297 1.00 93.75 99 GLN A C 1
ATOM 807 O O . GLN A 1 99 ? 5.644 -15.932 -8.921 1.00 93.75 99 GLN A O 1
ATOM 812 N N . ALA A 1 100 ? 7.354 -14.543 -8.558 1.00 93.88 100 ALA A N 1
ATOM 813 C CA . ALA A 1 100 ? 7.663 -15.158 -7.272 1.00 93.88 100 ALA A CA 1
ATOM 814 C C . ALA A 1 100 ? 6.589 -14.814 -6.221 1.00 93.88 100 ALA A C 1
ATOM 816 O O . ALA A 1 100 ? 6.190 -13.665 -6.030 1.00 93.88 100 ALA A O 1
ATOM 817 N N . SER A 1 101 ? 6.094 -15.826 -5.510 1.00 91.00 101 SER A N 1
ATOM 818 C CA . SER A 1 101 ? 5.172 -15.641 -4.385 1.00 91.00 101 SER A CA 1
ATOM 819 C C . SER A 1 101 ? 5.910 -15.279 -3.094 1.00 91.00 101 SER A C 1
ATOM 821 O O . SER A 1 101 ? 7.075 -15.628 -2.925 1.00 91.00 101 SER A O 1
ATOM 823 N N . GLY A 1 102 ? 5.204 -14.652 -2.148 1.00 87.00 102 GLY A N 1
ATOM 824 C CA . GLY A 1 102 ? 5.718 -14.420 -0.791 1.00 87.00 102 GLY A CA 1
ATOM 825 C C . GLY A 1 102 ? 6.853 -13.398 -0.698 1.00 87.00 102 GLY A C 1
ATOM 826 O O . GLY A 1 102 ? 7.550 -13.366 0.312 1.00 87.00 102 GLY A O 1
ATOM 827 N N . GLN A 1 103 ? 7.046 -12.583 -1.737 1.00 90.12 103 GLN A N 1
ATOM 828 C CA . GLN A 1 103 ? 7.993 -11.474 -1.696 1.00 90.12 103 GLN A CA 1
ATOM 829 C C . GLN A 1 103 ? 7.525 -10.396 -0.705 1.00 90.12 103 GLN A C 1
ATOM 831 O O . GLN A 1 103 ? 6.314 -10.225 -0.516 1.00 90.12 103 GLN A O 1
ATOM 836 N N . PRO A 1 104 ? 8.458 -9.674 -0.056 1.00 89.69 104 PRO A N 1
ATOM 837 C CA . PRO A 1 104 ? 8.111 -8.498 0.733 1.00 89.69 104 PRO A CA 1
ATOM 838 C C . PRO A 1 104 ? 7.497 -7.407 -0.156 1.00 89.69 104 PRO A C 1
ATOM 840 O O . PRO A 1 104 ? 7.562 -7.476 -1.383 1.00 89.69 104 PRO A O 1
ATOM 843 N N . ALA A 1 105 ? 6.922 -6.375 0.468 1.00 88.88 105 ALA A N 1
ATOM 844 C CA . ALA A 1 105 ? 6.425 -5.212 -0.265 1.00 88.88 105 ALA A CA 1
ATOM 845 C C . ALA A 1 105 ? 7.535 -4.622 -1.168 1.00 88.88 105 ALA A C 1
ATOM 847 O O . ALA A 1 105 ? 8.672 -4.496 -0.703 1.00 88.88 105 ALA A O 1
ATOM 848 N N . PRO A 1 106 ? 7.235 -4.242 -2.426 1.00 92.81 106 PRO A N 1
ATOM 849 C CA . PRO A 1 106 ? 8.242 -3.781 -3.384 1.00 92.81 106 PRO A CA 1
ATOM 850 C C . PRO A 1 106 ? 8.722 -2.352 -3.067 1.00 92.81 106 PRO A C 1
ATOM 852 O O . PRO A 1 106 ? 8.321 -1.378 -3.699 1.00 92.81 106 PRO A O 1
ATOM 855 N N . THR A 1 107 ? 9.593 -2.209 -2.065 1.00 95.88 107 THR A N 1
ATOM 856 C CA . THR A 1 107 ? 10.163 -0.918 -1.633 1.00 95.88 107 THR A CA 1
ATOM 857 C C . THR A 1 107 ? 11.464 -0.551 -2.341 1.00 95.88 107 THR A C 1
ATOM 859 O O . THR A 1 107 ? 11.929 0.577 -2.191 1.00 95.88 107 THR A O 1
ATOM 862 N N . GLY A 1 108 ? 12.036 -1.446 -3.153 1.00 95.69 108 GLY A N 1
ATOM 863 C CA . GLY A 1 1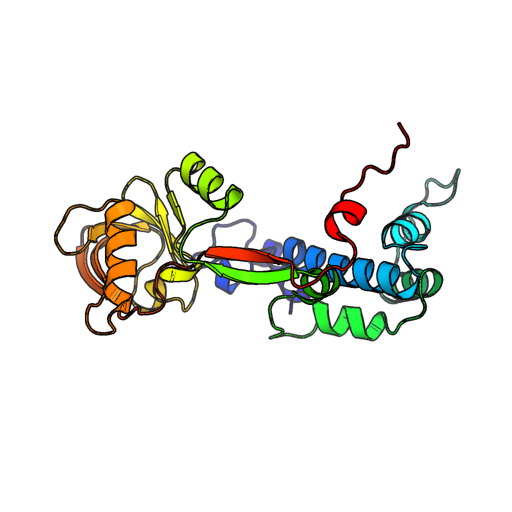08 ? 13.349 -1.247 -3.777 1.00 95.69 108 GLY A CA 1
ATOM 864 C C . GLY A 1 108 ? 13.459 0.046 -4.592 1.00 95.69 108 GLY A C 1
ATOM 865 O O . GLY A 1 108 ? 14.470 0.741 -4.517 1.00 95.69 108 GLY A O 1
ATOM 866 N N . GLY A 1 109 ? 12.404 0.434 -5.317 1.00 95.62 109 GLY A N 1
ATOM 867 C CA . GLY A 1 109 ? 12.374 1.708 -6.043 1.00 95.62 109 GLY A CA 1
ATOM 868 C C . GLY A 1 109 ? 12.368 2.932 -5.127 1.00 95.62 109 GLY A C 1
ATOM 869 O O . GLY A 1 109 ? 13.089 3.892 -5.378 1.00 95.62 109 GLY A O 1
ATOM 870 N N . ILE A 1 110 ? 11.633 2.874 -4.016 1.00 95.75 110 ILE A N 1
ATOM 871 C CA . ILE A 1 110 ? 11.600 3.935 -2.995 1.00 95.75 110 ILE A CA 1
ATOM 872 C C . ILE A 1 110 ? 12.984 4.094 -2.350 1.00 95.75 110 ILE A C 1
ATOM 874 O O . ILE A 1 110 ? 13.481 5.208 -2.190 1.00 95.75 110 ILE A O 1
ATOM 878 N N . GLU A 1 111 ? 13.627 2.973 -2.029 1.00 95.25 111 GLU A N 1
ATOM 879 C CA . GLU A 1 111 ? 14.964 2.933 -1.433 1.00 95.25 111 GLU A CA 1
ATOM 880 C C . GLU A 1 111 ? 16.023 3.506 -2.370 1.00 95.25 111 GLU A C 1
ATOM 882 O O . GLU A 1 111 ? 16.820 4.356 -1.966 1.00 95.25 111 GLU A O 1
ATOM 887 N N . ARG A 1 112 ? 15.984 3.124 -3.649 1.00 93.75 112 ARG A N 1
ATOM 888 C CA . ARG A 1 112 ? 16.856 3.703 -4.677 1.00 93.75 112 ARG A CA 1
ATOM 889 C C . ARG A 1 112 ? 16.593 5.192 -4.878 1.00 93.75 112 ARG A C 1
ATOM 891 O O . ARG A 1 112 ? 17.543 5.948 -5.054 1.00 93.75 112 ARG A O 1
ATOM 898 N N . ALA A 1 113 ? 15.346 5.638 -4.770 1.00 93.94 113 ALA A N 1
ATOM 899 C CA . ALA A 1 113 ? 15.015 7.056 -4.828 1.00 93.94 113 ALA A CA 1
ATOM 900 C C . ALA A 1 113 ? 15.553 7.866 -3.626 1.00 93.94 113 ALA A C 1
ATOM 902 O O . ALA A 1 113 ? 15.414 9.087 -3.611 1.00 93.94 113 ALA A O 1
ATO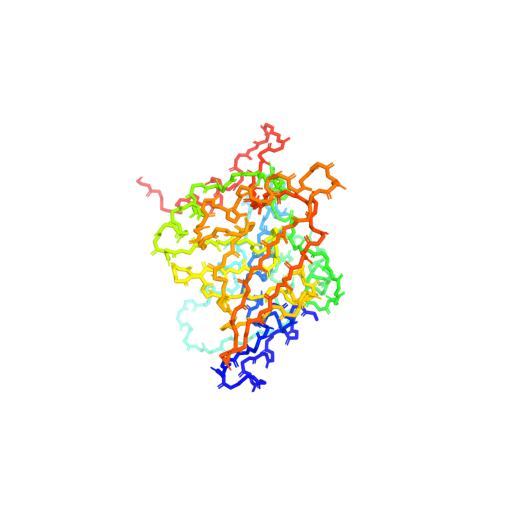M 903 N N . GLY A 1 114 ? 16.188 7.227 -2.634 1.00 94.06 114 GLY A N 1
ATOM 904 C CA . GLY A 1 114 ? 16.754 7.896 -1.460 1.00 94.06 114 GLY A CA 1
ATOM 905 C C . GLY A 1 114 ? 15.747 8.083 -0.328 1.00 94.06 114 GLY A C 1
ATOM 906 O O . GLY A 1 114 ? 15.887 9.009 0.473 1.00 94.06 114 GLY A O 1
ATOM 907 N N . TYR A 1 115 ? 14.732 7.220 -0.258 1.00 95.19 115 TYR A N 1
ATOM 908 C CA . TYR A 1 115 ? 13.690 7.243 0.764 1.00 95.19 115 TYR A CA 1
ATOM 909 C C . TYR A 1 115 ? 13.581 5.890 1.467 1.00 95.19 115 TYR A C 1
ATOM 911 O O . TYR A 1 115 ? 14.018 4.866 0.962 1.00 95.19 115 TYR A O 1
ATOM 919 N N . ARG A 1 116 ? 12.970 5.856 2.647 1.00 95.06 116 ARG A N 1
ATOM 920 C CA . ARG A 1 116 ? 12.586 4.613 3.325 1.00 95.06 116 ARG A CA 1
ATOM 921 C C . ARG A 1 116 ? 11.161 4.704 3.837 1.00 95.06 116 ARG A C 1
ATOM 923 O O . ARG A 1 116 ? 10.728 5.770 4.275 1.00 95.06 116 ARG A O 1
ATOM 930 N N . LEU A 1 117 ? 10.463 3.573 3.837 1.00 95.06 117 LEU A N 1
ATOM 931 C CA . LEU A 1 117 ? 9.188 3.442 4.529 1.00 95.06 117 LEU A CA 1
ATOM 932 C C . LEU A 1 117 ? 9.433 3.409 6.043 1.00 95.06 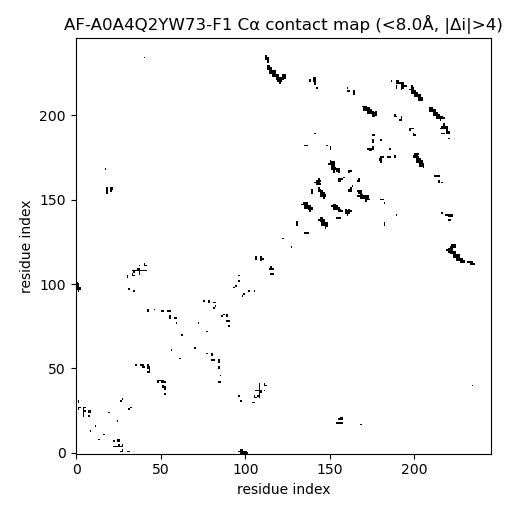117 LEU A C 1
ATOM 934 O O . LEU A 1 117 ? 10.135 2.535 6.552 1.00 95.06 117 LEU A O 1
ATOM 938 N N . VAL A 1 118 ? 8.830 4.347 6.765 1.00 96.19 118 VAL A N 1
ATOM 939 C CA . VAL A 1 118 ? 8.806 4.387 8.231 1.00 96.19 118 VAL A CA 1
ATOM 940 C C . VAL A 1 118 ? 7.370 4.401 8.735 1.00 96.19 118 VAL A C 1
ATOM 942 O O . VAL A 1 118 ? 6.433 4.717 8.004 1.00 96.19 118 VAL A O 1
ATOM 945 N N . TRP A 1 119 ? 7.198 4.072 10.010 1.00 96.38 119 TRP A N 1
ATOM 946 C CA . TRP A 1 119 ? 5.905 4.097 10.684 1.00 96.38 119 TRP A CA 1
ATOM 947 C C . TRP A 1 119 ? 5.894 5.219 11.712 1.00 96.38 119 TRP A C 1
ATOM 949 O O . TRP A 1 119 ? 6.837 5.334 12.494 1.00 96.38 119 TRP A O 1
ATOM 959 N N . ARG A 1 120 ? 4.837 6.032 11.721 1.00 97.38 120 ARG A N 1
ATOM 960 C CA . ARG A 1 120 ? 4.655 7.115 12.698 1.00 97.38 120 ARG A CA 1
ATOM 961 C C . ARG A 1 120 ? 3.294 7.019 13.378 1.00 97.38 120 ARG A C 1
ATOM 963 O O . ARG A 1 120 ? 2.368 6.418 12.838 1.00 97.38 120 ARG A O 1
ATOM 970 N N . ASP A 1 121 ? 3.179 7.643 14.542 1.00 96.94 121 ASP A N 1
ATOM 971 C CA . ASP A 1 121 ? 1.972 7.697 15.380 1.00 96.94 121 ASP A CA 1
ATOM 972 C C . ASP A 1 121 ? 1.003 8.830 15.005 1.00 96.94 121 ASP A C 1
ATOM 974 O O . ASP A 1 121 ? -0.011 9.044 15.675 1.00 96.94 121 ASP A O 1
ATOM 978 N N . ALA A 1 122 ? 1.302 9.530 13.913 1.00 96.31 122 ALA A N 1
ATOM 979 C CA . ALA A 1 122 ? 0.453 10.523 13.283 1.00 96.31 122 ALA A CA 1
ATOM 980 C C . ALA A 1 122 ? 0.374 10.252 11.773 1.00 96.31 122 ALA A C 1
ATOM 982 O O . ALA A 1 122 ? 1.377 9.844 11.178 1.00 96.31 122 ALA A O 1
ATOM 983 N N . PRO A 1 123 ? -0.779 10.488 11.126 1.00 96.06 123 PRO A N 1
ATOM 984 C CA . PRO A 1 123 ? -0.899 10.363 9.677 1.00 96.06 123 PRO A CA 1
ATOM 985 C C . PRO A 1 123 ? -0.058 11.420 8.950 1.00 96.06 123 PRO A C 1
ATOM 987 O O . PRO A 1 123 ? 0.172 12.516 9.467 1.00 96.06 123 PRO A O 1
ATOM 990 N N . ASN A 1 124 ? 0.384 11.109 7.729 1.00 94.88 124 ASN A N 1
ATOM 991 C CA . ASN A 1 124 ? 0.905 12.134 6.822 1.00 94.88 124 ASN A CA 1
ATOM 992 C C . ASN A 1 124 ? -0.247 13.045 6.336 1.00 94.88 124 ASN A C 1
ATOM 994 O O . ASN A 1 124 ? -1.422 12.781 6.596 1.00 94.88 124 ASN A O 1
ATOM 998 N N . ILE A 1 125 ? 0.086 14.141 5.645 1.00 95.50 125 ILE A N 1
ATOM 999 C CA . ILE A 1 125 ? -0.905 15.128 5.177 1.00 95.50 125 ILE A CA 1
ATOM 1000 C C . ILE A 1 125 ? -1.974 14.476 4.288 1.00 95.50 125 ILE A C 1
ATOM 1002 O O . ILE A 1 125 ? -3.160 14.739 4.473 1.00 95.50 125 ILE A O 1
ATOM 1006 N N . TYR A 1 126 ? -1.564 13.590 3.378 1.00 93.94 126 TYR A N 1
ATOM 1007 C CA . TYR A 1 126 ? -2.475 12.899 2.471 1.00 93.94 126 TYR A CA 1
ATOM 1008 C C . TYR A 1 126 ? -3.444 11.979 3.226 1.00 93.94 126 TYR A C 1
ATOM 1010 O O . TYR A 1 126 ? -4.656 12.092 3.048 1.00 93.94 126 TYR A O 1
ATOM 1018 N N . ASP A 1 127 ? -2.944 11.131 4.128 1.00 94.50 127 ASP A N 1
ATOM 1019 C CA . ASP A 1 127 ? -3.778 10.222 4.924 1.00 94.50 127 ASP A CA 1
ATOM 1020 C C . ASP A 1 127 ? -4.716 10.986 5.864 1.00 94.50 127 ASP A C 1
ATOM 1022 O O . ASP A 1 127 ? -5.883 10.619 6.021 1.00 94.50 127 ASP A O 1
ATOM 1026 N N . ARG A 1 128 ? -4.238 12.083 6.466 1.00 95.62 128 ARG A N 1
ATOM 1027 C CA . ARG A 1 128 ? -5.055 12.971 7.303 1.00 95.62 128 ARG A CA 1
ATOM 1028 C C . ARG A 1 128 ? -6.246 13.511 6.516 1.00 95.62 128 ARG A C 1
ATOM 1030 O O . ARG A 1 128 ? -7.379 13.416 6.993 1.00 95.62 128 ARG A O 1
ATOM 1037 N N . ASP A 1 129 ? -5.990 14.067 5.337 1.00 97.06 129 ASP A N 1
ATOM 1038 C CA . ASP A 1 129 ? -7.015 14.719 4.523 1.00 97.06 129 ASP A CA 1
ATOM 1039 C C . ASP A 1 129 ? -7.971 13.690 3.910 1.00 97.06 129 ASP A C 1
ATOM 1041 O O . ASP A 1 129 ? -9.188 13.888 3.935 1.00 97.06 129 ASP A O 1
ATOM 1045 N N . ARG A 1 130 ? -7.452 12.533 3.478 1.00 95.00 130 ARG A N 1
ATOM 1046 C CA . ARG A 1 130 ? -8.254 11.389 3.025 1.00 95.00 130 ARG A CA 1
ATOM 1047 C C . ARG A 1 130 ? -9.205 10.901 4.116 1.00 95.00 130 ARG A C 1
ATOM 1049 O O . ARG A 1 130 ? -10.392 10.725 3.845 1.00 95.00 130 ARG A O 1
ATOM 1056 N N . MET A 1 131 ? -8.720 10.715 5.347 1.00 95.31 131 MET A N 1
ATOM 1057 C CA . MET A 1 131 ? -9.566 10.307 6.475 1.00 95.31 131 MET A CA 1
ATOM 1058 C C . MET A 1 131 ? -10.616 11.366 6.822 1.00 95.31 131 MET A C 1
ATOM 1060 O O . MET A 1 131 ? -11.769 11.032 7.095 1.00 95.31 131 MET A O 1
ATOM 1064 N N . ALA A 1 132 ? -10.245 12.650 6.789 1.00 95.00 132 ALA A N 1
ATOM 1065 C CA . ALA A 1 132 ? -11.179 13.747 7.033 1.00 95.00 132 ALA A CA 1
ATOM 1066 C C . ALA A 1 132 ? -12.299 13.786 5.978 1.00 95.00 132 ALA A C 1
ATOM 1068 O O . ALA A 1 132 ? -13.474 13.907 6.331 1.00 95.00 132 ALA A O 1
ATOM 1069 N N . GLN A 1 133 ? -11.954 13.617 4.698 1.00 96.56 133 GLN A N 1
ATOM 1070 C CA . GLN A 1 133 ? -12.914 13.568 3.596 1.00 96.56 133 GLN A CA 1
ATOM 1071 C C . GLN A 1 133 ? -13.829 12.339 3.685 1.00 96.56 133 GLN A C 1
ATOM 1073 O O . GLN A 1 133 ? -15.046 12.465 3.546 1.00 96.56 133 GLN A O 1
ATOM 1078 N N . ALA A 1 134 ? -13.256 11.161 3.943 1.00 94.56 134 ALA A N 1
ATOM 1079 C CA . ALA A 1 134 ? -14.000 9.911 4.084 1.00 94.56 134 ALA A CA 1
ATOM 1080 C C . ALA A 1 134 ? -14.804 9.831 5.394 1.00 94.56 134 ALA A C 1
ATOM 1082 O O . ALA A 1 134 ? -15.668 8.965 5.529 1.00 94.56 134 ALA A O 1
ATOM 1083 N N . LYS A 1 135 ? -14.538 10.733 6.351 1.00 95.31 135 LYS A N 1
ATOM 1084 C CA . LYS A 1 135 ? -15.108 10.738 7.706 1.00 95.31 135 LYS A CA 1
ATOM 1085 C C . LYS A 1 135 ? -14.936 9.381 8.392 1.00 95.31 135 LYS A C 1
ATOM 1087 O O . LYS A 1 135 ? -15.879 8.846 8.968 1.00 95.31 135 LYS A O 1
ATOM 1092 N N . ASN A 1 136 ? -13.738 8.817 8.298 1.00 96.44 136 ASN A N 1
ATOM 1093 C CA . ASN A 1 136 ? -13.403 7.526 8.883 1.00 96.44 136 ASN A CA 1
ATOM 1094 C C . ASN A 1 136 ? -12.156 7.626 9.779 1.00 96.44 136 ASN A C 1
ATOM 1096 O O . ASN A 1 136 ? -11.454 8.640 9.816 1.00 96.44 136 ASN A O 1
ATOM 1100 N N . ALA A 1 137 ? -11.916 6.563 10.535 1.00 97.19 137 ALA A N 1
ATOM 1101 C CA . ALA A 1 137 ? -10.655 6.269 11.185 1.00 97.19 137 ALA A CA 1
ATOM 1102 C C . ALA A 1 137 ? -9.998 5.119 10.417 1.00 97.19 137 ALA A C 1
ATOM 1104 O O . ALA A 1 137 ? -10.488 3.987 10.454 1.00 97.19 137 ALA A O 1
ATOM 1105 N N . ASP A 1 138 ? -8.912 5.403 9.700 1.00 97.50 138 ASP A N 1
ATOM 1106 C CA . ASP A 1 138 ? -8.096 4.362 9.082 1.00 97.50 138 ASP A CA 1
ATOM 1107 C C . ASP A 1 138 ? -7.048 3.870 10.083 1.00 97.50 138 ASP A C 1
ATOM 1109 O O . ASP A 1 138 ? -6.062 4.551 10.369 1.00 97.50 138 ASP A O 1
ATOM 1113 N N . LEU A 1 139 ? -7.303 2.688 10.644 1.00 98.12 139 LEU A N 1
ATOM 1114 C CA . LEU A 1 139 ? -6.466 2.010 11.631 1.00 98.12 139 LEU A CA 1
ATOM 1115 C C . LEU A 1 139 ? -5.919 0.694 11.056 1.00 98.12 139 LEU A C 1
ATOM 1117 O O . LEU A 1 139 ? -5.617 -0.235 11.812 1.00 98.12 139 LEU A O 1
ATOM 1121 N N . THR A 1 140 ? -5.796 0.596 9.727 1.00 97.06 140 THR A N 1
ATOM 1122 C CA . THR A 1 140 ? -5.384 -0.626 9.017 1.00 97.06 140 THR A CA 1
ATOM 1123 C C . THR A 1 140 ? -4.044 -1.165 9.520 1.00 97.06 140 THR A C 1
ATOM 1125 O O . THR A 1 140 ? -3.919 -2.361 9.764 1.00 97.06 140 THR A O 1
ATOM 1128 N N . TYR A 1 141 ? -3.057 -0.301 9.771 1.00 97.12 141 TYR A N 1
ATOM 1129 C CA . TYR A 1 141 ? -1.741 -0.716 10.283 1.00 97.12 141 TYR A CA 1
ATOM 1130 C C . TYR A 1 141 ? -1.631 -0.715 11.815 1.00 97.12 141 TYR A C 1
ATOM 1132 O O . TYR A 1 141 ? -0.600 -1.115 12.367 1.00 97.12 141 TYR A O 1
ATOM 1140 N N . SER A 1 142 ? -2.702 -0.308 12.501 1.00 98.25 142 SER A N 1
ATOM 1141 C CA . SER A 1 142 ? -2.851 -0.455 13.946 1.00 98.25 142 SER A CA 1
ATOM 1142 C C . SER A 1 142 ? -3.702 -1.674 14.278 1.00 98.25 142 SER A C 1
ATOM 1144 O O . SER A 1 142 ? -3.181 -2.780 14.377 1.00 98.25 142 SER A O 1
ATOM 1146 N N . LEU A 1 143 ? -5.016 -1.499 14.414 1.00 98.25 143 LEU A N 1
ATOM 1147 C CA . LEU A 1 143 ? -5.926 -2.582 14.775 1.00 98.25 143 LEU A CA 1
ATOM 1148 C C . LEU A 1 143 ? -6.306 -3.477 13.590 1.00 98.25 143 LEU A C 1
ATOM 1150 O O . LEU A 1 143 ? -7.012 -4.456 13.797 1.00 98.25 143 LEU A O 1
ATOM 1154 N N . GLY A 1 144 ? -5.860 -3.201 12.363 1.00 97.88 144 GLY A N 1
ATOM 1155 C CA . GLY A 1 144 ? -6.254 -4.008 11.207 1.00 97.88 144 GLY A CA 1
ATOM 1156 C C . GLY A 1 144 ? -7.676 -3.720 10.738 1.00 97.88 144 GLY A C 1
ATOM 1157 O O . GLY A 1 144 ? -8.353 -4.638 10.282 1.00 97.88 144 GLY A O 1
ATOM 1158 N N . MET A 1 145 ? -8.159 -2.482 10.890 1.00 97.75 145 MET A N 1
ATOM 1159 C CA . MET A 1 145 ? -9.513 -2.106 10.480 1.00 97.75 145 MET A CA 1
ATOM 1160 C C . MET A 1 145 ? -9.632 -0.643 10.042 1.00 97.75 145 MET A C 1
ATOM 1162 O O . MET A 1 145 ? -8.897 0.217 10.519 1.00 97.75 145 MET A O 1
ATOM 1166 N N . THR A 1 146 ? -10.628 -0.353 9.212 1.00 97.75 146 THR A N 1
ATOM 1167 C CA . THR A 1 146 ? -11.133 1.002 8.959 1.00 97.75 146 THR A CA 1
ATOM 1168 C C . THR A 1 146 ? -12.526 1.124 9.565 1.00 97.75 146 THR A C 1
ATOM 1170 O O . THR A 1 146 ? -13.348 0.222 9.394 1.00 97.75 146 THR A O 1
ATOM 1173 N N . VAL A 1 147 ? -12.804 2.225 10.264 1.00 98.25 147 VAL A N 1
ATOM 1174 C CA . VAL A 1 147 ? -14.086 2.461 10.946 1.00 98.25 147 VAL A CA 1
ATOM 1175 C C . VAL A 1 147 ? -14.710 3.753 10.437 1.00 98.25 147 VAL A C 1
ATOM 1177 O O . VAL A 1 147 ? -14.052 4.789 10.436 1.00 98.25 147 VAL A O 1
ATOM 1180 N N . ASP A 1 148 ? -15.961 3.719 9.993 1.00 97.62 148 ASP A N 1
ATOM 1181 C CA . ASP A 1 148 ? -16.654 4.919 9.522 1.00 97.62 148 ASP A CA 1
ATOM 1182 C C . ASP A 1 148 ? -17.128 5.842 10.665 1.00 97.62 148 ASP A C 1
ATOM 1184 O O . ASP A 1 148 ? -16.926 5.580 11.858 1.00 97.62 148 ASP A O 1
ATOM 1188 N N . LYS A 1 149 ? -17.768 6.957 10.294 1.00 95.25 149 LYS A N 1
ATOM 1189 C CA . LYS A 1 149 ? -18.299 7.960 11.230 1.00 95.25 149 LYS A CA 1
ATOM 1190 C C . LYS A 1 149 ? -19.334 7.413 12.219 1.00 95.25 149 LYS A C 1
ATOM 1192 O O . LYS A 1 149 ? -19.515 8.010 13.275 1.00 95.25 149 LYS A O 1
ATOM 1197 N N . ASP A 1 150 ? -20.023 6.325 11.876 1.00 95.62 150 ASP A N 1
ATOM 1198 C CA . ASP A 1 150 ? -21.082 5.725 12.691 1.00 95.62 150 ASP A CA 1
ATOM 1199 C C . ASP A 1 150 ? -20.543 4.576 13.562 1.00 95.62 150 ASP A C 1
ATOM 1201 O O . ASP A 1 150 ? -21.309 3.913 14.269 1.00 95.62 150 ASP A O 1
ATOM 1205 N N . GLY A 1 151 ? -19.223 4.356 13.538 1.00 97.88 151 GLY A N 1
ATOM 1206 C CA . GLY A 1 151 ? -18.549 3.299 14.279 1.00 97.88 151 GLY A CA 1
ATOM 1207 C C . GLY A 1 151 ? -18.582 1.948 13.577 1.00 97.88 151 GLY A C 1
ATOM 1208 O O . GLY A 1 151 ? -18.252 0.948 14.204 1.00 97.88 151 GLY A O 1
ATOM 1209 N N . VAL A 1 152 ? -18.983 1.866 12.308 1.00 98.25 152 VAL A N 1
ATOM 1210 C CA . VAL A 1 152 ? -19.059 0.591 11.587 1.00 98.25 152 VAL A CA 1
ATOM 1211 C C . VAL A 1 152 ? -17.705 0.259 10.971 1.00 98.25 152 VAL A C 1
ATOM 1213 O O . VAL A 1 152 ? -17.100 1.081 10.284 1.00 98.25 152 VAL A O 1
ATOM 1216 N N . ALA A 1 153 ? -17.223 -0.961 11.200 1.00 97.75 153 ALA A N 1
ATOM 1217 C CA . ALA A 1 153 ? -16.047 -1.483 10.520 1.00 97.75 153 ALA A CA 1
ATOM 1218 C C . ALA A 1 153 ? -16.355 -1.683 9.027 1.00 97.75 153 ALA A C 1
ATOM 1220 O O . ALA A 1 153 ? -17.239 -2.463 8.666 1.00 97.75 153 ALA A O 1
ATOM 1221 N N . THR A 1 154 ? -15.633 -0.979 8.159 1.00 95.62 154 THR A N 1
ATOM 1222 C CA . THR A 1 154 ? -15.851 -0.973 6.700 1.00 95.62 154 THR A CA 1
ATOM 1223 C C . THR A 1 154 ? -14.725 -1.641 5.916 1.00 95.62 154 THR A C 1
ATOM 1225 O O . THR A 1 154 ? -14.921 -2.009 4.759 1.00 95.62 154 THR A O 1
ATOM 1228 N N . GLY A 1 155 ? -13.570 -1.837 6.549 1.00 94.62 155 GLY A N 1
ATOM 1229 C CA . GLY A 1 155 ? -12.456 -2.612 6.020 1.00 94.62 155 GLY A CA 1
ATOM 1230 C C . GLY A 1 155 ? -11.787 -3.391 7.143 1.00 94.62 155 GLY A C 1
ATOM 1231 O O . GLY A 1 155 ? -11.670 -2.883 8.258 1.00 94.62 155 GLY A O 1
ATOM 1232 N N . ILE A 1 156 ? -11.356 -4.618 6.852 1.00 96.56 156 ILE A N 1
ATOM 1233 C CA . ILE A 1 156 ? -10.680 -5.505 7.801 1.00 96.56 156 ILE A CA 1
ATOM 1234 C C . ILE A 1 156 ? -9.463 -6.115 7.125 1.00 96.56 156 ILE A C 1
ATOM 1236 O O . ILE A 1 156 ? -9.576 -6.761 6.081 1.00 96.56 156 ILE A O 1
ATOM 1240 N N . LEU A 1 157 ? -8.307 -5.921 7.753 1.00 96.50 157 LEU A N 1
ATOM 1241 C CA . LEU A 1 157 ? -7.067 -6.570 7.371 1.00 96.50 157 LEU A CA 1
ATOM 1242 C C . LEU A 1 157 ? -7.148 -8.043 7.774 1.00 96.50 157 LEU A C 1
ATOM 1244 O O . LEU A 1 157 ? -7.210 -8.372 8.961 1.00 96.50 157 LEU A O 1
ATOM 1248 N N . TRP A 1 158 ? -7.155 -8.925 6.776 1.00 95.19 158 TRP A N 1
ATOM 1249 C CA . TRP A 1 158 ? -7.082 -10.370 6.981 1.00 95.19 158 TRP A CA 1
ATOM 1250 C C . TRP A 1 158 ? -5.896 -10.741 7.874 1.00 95.19 158 TRP A C 1
ATOM 1252 O O . TRP A 1 158 ? -4.797 -10.222 7.695 1.00 95.19 158 TRP A O 1
ATOM 1262 N N . ASP A 1 159 ? -6.133 -11.634 8.834 1.00 95.25 159 ASP A N 1
ATOM 1263 C CA . ASP A 1 159 ? -5.167 -12.038 9.865 1.00 95.25 159 ASP A CA 1
ATOM 1264 C C . ASP A 1 159 ? -4.626 -10.888 10.753 1.00 95.25 159 ASP A C 1
ATOM 1266 O O . ASP A 1 159 ? -3.730 -11.077 11.580 1.00 95.25 159 ASP A O 1
ATOM 1270 N N . GLY A 1 160 ? -5.201 -9.686 10.641 1.00 96.81 160 GLY A N 1
ATOM 1271 C CA . GLY A 1 160 ? -4.903 -8.543 11.499 1.00 96.81 160 GLY A CA 1
ATOM 1272 C C . GLY A 1 160 ? -5.537 -8.646 12.897 1.00 96.81 160 GLY A C 1
ATOM 1273 O O . GLY A 1 160 ? -6.334 -9.554 13.160 1.00 96.81 160 GLY A O 1
ATOM 1274 N N . PRO A 1 161 ? -5.226 -7.706 13.813 1.00 97.88 161 PRO A N 1
ATOM 1275 C CA . PRO A 1 161 ? -5.719 -7.747 15.195 1.00 97.88 161 PRO A CA 1
ATOM 1276 C C . PRO A 1 161 ? -7.252 -7.791 15.312 1.00 97.88 161 PRO A C 1
ATOM 1278 O O . PRO A 1 161 ? -7.789 -8.605 16.058 1.00 97.88 161 PRO A O 1
ATOM 1281 N N . ALA A 1 162 ? -7.960 -6.972 14.531 1.00 97.69 162 ALA A N 1
ATOM 1282 C CA . ALA A 1 162 ? -9.419 -6.948 14.449 1.00 97.69 162 ALA A CA 1
ATOM 1283 C C . ALA A 1 162 ? -10.004 -8.293 14.013 1.00 97.69 162 ALA A C 1
ATOM 1285 O O . ALA A 1 162 ? -10.925 -8.812 14.642 1.00 97.69 162 ALA A O 1
ATOM 1286 N N . PHE A 1 163 ? -9.438 -8.864 12.948 1.00 97.50 163 PHE A N 1
ATOM 1287 C CA . PHE A 1 163 ? -9.870 -10.140 12.394 1.00 97.50 163 PHE A CA 1
ATOM 1288 C C . PHE A 1 163 ? -9.718 -11.267 13.420 1.00 97.50 163 PHE A C 1
ATOM 1290 O O . PHE A 1 163 ? -10.656 -12.026 13.655 1.00 97.50 163 PHE A O 1
ATOM 1297 N N . LYS A 1 164 ? -8.565 -11.328 14.099 1.00 97.56 164 LYS A N 1
ATOM 1298 C CA . LYS A 1 164 ? -8.288 -12.299 15.172 1.00 97.56 164 LYS A CA 1
ATOM 1299 C C . LYS A 1 164 ? -9.236 -12.157 16.367 1.00 97.56 164 LYS A C 1
ATOM 1301 O O . LYS A 1 164 ? -9.470 -13.131 17.074 1.00 97.56 164 LYS A O 1
ATOM 1306 N N . ALA A 1 165 ? -9.811 -10.972 16.558 1.00 97.25 165 ALA A N 1
ATOM 1307 C CA . ALA A 1 165 ? -10.821 -10.686 17.569 1.00 97.25 165 ALA A CA 1
ATOM 1308 C C . ALA A 1 165 ? -12.274 -10.893 17.078 1.00 97.25 165 ALA A C 1
ATOM 1310 O O . ALA A 1 165 ? -13.213 -10.488 17.763 1.00 97.25 165 ALA A O 1
ATOM 1311 N N . ASP A 1 166 ? -12.478 -11.505 15.904 1.00 95.44 166 ASP A N 1
ATOM 1312 C CA . ASP A 1 166 ? -13.790 -11.727 15.273 1.00 95.44 166 ASP A CA 1
ATOM 1313 C C . ASP A 1 166 ? -14.582 -10.424 15.022 1.00 95.44 166 ASP A C 1
ATOM 1315 O O . ASP A 1 166 ? -15.818 -10.362 15.093 1.00 95.44 166 ASP A O 1
ATOM 1319 N N . ILE A 1 167 ? -13.852 -9.347 14.720 1.00 97.19 167 ILE A N 1
ATOM 1320 C CA . ILE A 1 167 ? -14.403 -8.125 14.138 1.00 97.19 167 ILE A CA 1
ATOM 1321 C C . ILE A 1 167 ? -14.276 -8.253 12.622 1.00 97.19 167 ILE A C 1
ATOM 1323 O O . ILE A 1 167 ? -13.180 -8.390 12.082 1.00 97.19 167 ILE A O 1
ATOM 1327 N N . ILE A 1 168 ? -15.416 -8.203 11.935 1.00 95.50 168 ILE A N 1
ATOM 1328 C CA . ILE A 1 168 ? -15.502 -8.268 10.477 1.00 95.50 168 ILE A CA 1
ATOM 1329 C C . ILE A 1 168 ? -16.238 -7.036 9.926 1.00 95.50 168 ILE A C 1
ATOM 1331 O O . ILE A 1 168 ? -16.811 -6.258 10.693 1.00 95.50 168 ILE A O 1
ATOM 1335 N N . ASN A 1 169 ? -16.274 -6.881 8.600 1.00 94.88 169 ASN A N 1
ATOM 1336 C CA . ASN A 1 169 ? -17.042 -5.817 7.950 1.00 94.88 169 ASN A CA 1
ATOM 1337 C C . ASN A 1 169 ? -18.513 -5.821 8.410 1.00 94.88 169 ASN A C 1
ATOM 1339 O O . ASN A 1 169 ? -19.158 -6.871 8.479 1.00 94.88 169 ASN A O 1
ATOM 1343 N N . GLY A 1 170 ? -19.039 -4.636 8.717 1.00 95.50 170 GLY A N 1
ATOM 1344 C CA . GLY A 1 170 ? -20.391 -4.429 9.234 1.00 95.50 170 GLY A CA 1
ATOM 1345 C C . GLY A 1 170 ? -20.527 -4.541 10.757 1.00 95.50 170 GLY A C 1
ATOM 1346 O O . GLY A 1 170 ? -21.595 -4.235 11.280 1.00 95.50 170 GLY A O 1
ATOM 1347 N N . THR A 1 171 ? -19.485 -4.945 11.493 1.00 98.25 171 THR A N 1
ATOM 1348 C CA . THR A 1 171 ? -19.495 -4.879 12.963 1.00 98.25 171 THR A CA 1
ATOM 1349 C C . THR A 1 171 ? -19.456 -3.420 13.421 1.00 98.25 171 THR A C 1
ATOM 1351 O O . THR A 1 171 ? -18.554 -2.677 13.039 1.00 98.25 171 THR A O 1
ATOM 1354 N N . LYS A 1 172 ? -20.400 -3.011 14.273 1.00 98.62 172 LYS A N 1
ATOM 1355 C CA . LYS A 1 172 ? -20.451 -1.666 14.853 1.00 98.62 172 LYS A CA 1
ATOM 1356 C C . LYS A 1 172 ? -19.705 -1.614 16.180 1.00 98.62 172 LYS A C 1
ATOM 1358 O O . LYS A 1 172 ? -20.019 -2.365 17.094 1.00 98.62 172 LYS A O 1
ATOM 1363 N N . ILE A 1 173 ? -18.760 -0.697 16.321 1.00 98.69 173 ILE A N 1
ATOM 1364 C CA . ILE A 1 173 ? -18.112 -0.343 17.582 1.00 98.69 173 ILE A CA 1
ATOM 1365 C C . ILE A 1 173 ? -19.013 0.665 18.291 1.00 98.69 173 ILE A C 1
ATOM 1367 O O . ILE A 1 173 ? -19.176 1.803 17.861 1.00 98.69 173 ILE A O 1
ATOM 1371 N N . VAL A 1 174 ? -19.637 0.224 19.377 1.00 98.56 174 VAL A N 1
ATOM 1372 C CA . VAL A 1 174 ? -20.605 1.010 20.147 1.00 98.56 174 VAL A CA 1
ATOM 1373 C C . VAL A 1 174 ? -19.905 1.807 21.240 1.00 98.56 174 VAL A C 1
ATOM 1375 O O . VAL A 1 174 ? -20.254 2.964 21.469 1.00 98.56 174 VAL A O 1
ATOM 1378 N N . ALA A 1 175 ? -18.908 1.213 21.897 1.00 98.62 175 ALA A N 1
ATOM 1379 C CA . ALA A 1 175 ? -18.129 1.868 22.941 1.00 98.62 175 ALA A CA 1
ATOM 1380 C C . ALA A 1 175 ? -16.656 1.451 22.907 1.00 98.62 175 ALA A C 1
ATOM 1382 O O . ALA A 1 175 ? -16.323 0.346 22.481 1.00 98.62 175 ALA A O 1
ATOM 1383 N N . VAL A 1 176 ? -15.797 2.340 23.402 1.00 98.62 176 VAL A N 1
ATOM 1384 C CA . VAL A 1 176 ? -14.369 2.121 23.650 1.00 98.62 176 VAL A CA 1
ATOM 1385 C C . VAL A 1 176 ? -14.123 2.428 25.122 1.00 98.62 176 VAL A C 1
ATOM 1387 O O . VAL A 1 176 ? -14.530 3.493 25.589 1.00 98.62 176 VAL A O 1
ATOM 1390 N N . ASP A 1 177 ? -13.528 1.492 25.859 1.00 96.94 177 ASP A N 1
ATOM 1391 C CA . ASP A 1 177 ? -13.283 1.608 27.307 1.00 96.94 177 ASP A CA 1
ATOM 1392 C C . ASP A 1 177 ? -14.527 2.059 28.106 1.00 96.94 177 ASP A C 1
ATOM 1394 O O . ASP A 1 177 ? -14.465 2.899 29.002 1.00 96.94 177 ASP A O 1
ATOM 1398 N N . GLY A 1 178 ? -15.696 1.510 27.751 1.00 96.75 178 GLY A N 1
ATOM 1399 C CA . GLY A 1 178 ? -16.969 1.770 28.438 1.00 96.75 178 GLY A CA 1
ATOM 1400 C C . GLY A 1 178 ? -17.670 3.083 28.063 1.00 96.75 178 GLY A C 1
ATOM 1401 O O . GLY A 1 178 ? -18.745 3.359 28.590 1.00 96.75 178 GLY A O 1
ATOM 1402 N N . LEU A 1 179 ? -17.119 3.874 27.138 1.00 98.06 179 LEU A N 1
ATOM 1403 C CA . LEU A 1 179 ? -17.703 5.140 26.676 1.00 98.06 179 LEU A CA 1
ATOM 1404 C C . LEU A 1 179 ? -18.081 5.081 25.191 1.00 98.06 179 LEU A C 1
ATOM 1406 O O . LEU A 1 179 ? -17.344 4.507 24.392 1.00 98.06 179 LEU A O 1
ATOM 1410 N N . SER A 1 180 ? -19.197 5.713 24.806 1.00 98.06 180 SER A N 1
ATOM 1411 C CA . SER A 1 180 ? -19.725 5.715 23.426 1.00 98.06 180 SER A CA 1
ATOM 1412 C C . SER A 1 180 ? -18.654 6.021 22.390 1.00 98.06 180 SER A C 1
ATOM 1414 O O . SER A 1 180 ? -17.962 7.013 22.555 1.00 98.06 180 SER A O 1
ATOM 1416 N N . TYR A 1 181 ? -18.535 5.233 21.323 1.00 98.38 181 TYR A N 1
ATOM 1417 C CA . TYR A 1 181 ? -17.472 5.347 20.321 1.00 98.38 181 TYR A CA 1
ATOM 1418 C C . TYR A 1 181 ? -17.245 6.780 19.798 1.00 98.38 181 TYR A C 1
ATOM 1420 O O . TYR A 1 181 ? -18.180 7.534 19.539 1.00 98.38 181 TYR A O 1
ATOM 1428 N N . SER A 1 182 ? -15.971 7.137 19.631 1.00 97.25 182 SER A N 1
ATOM 1429 C CA . SER A 1 182 ? -15.514 8.233 18.773 1.00 97.25 182 SER A CA 1
ATOM 1430 C C . SER A 1 182 ? -14.135 7.870 18.227 1.00 97.25 182 SER A C 1
ATOM 1432 O O . SER A 1 182 ? -13.429 7.046 18.826 1.00 97.25 182 SER A O 1
ATOM 1434 N N . ARG A 1 183 ? -13.735 8.506 17.122 1.00 95.94 183 ARG A N 1
ATOM 1435 C CA . ARG A 1 183 ? -12.403 8.326 16.532 1.00 95.94 183 ARG A CA 1
ATOM 1436 C C . ARG A 1 183 ? -11.295 8.629 17.545 1.00 95.94 183 ARG A C 1
ATOM 1438 O O . ARG A 1 183 ? -10.371 7.845 17.723 1.00 95.94 183 ARG A O 1
ATOM 1445 N N . GLU A 1 184 ? -11.413 9.741 18.254 1.00 96.31 184 GLU A N 1
ATOM 1446 C CA . GLU A 1 184 ? -10.415 10.213 19.217 1.00 96.31 184 GLU A CA 1
ATOM 1447 C C . GLU A 1 184 ? -10.239 9.207 20.354 1.00 96.31 184 GLU A C 1
ATOM 1449 O O . GLU A 1 184 ? -9.129 8.990 20.833 1.00 96.31 184 GLU A O 1
ATOM 1454 N N . ARG A 1 185 ? -11.333 8.558 20.767 1.00 97.94 185 ARG A N 1
ATOM 1455 C CA . ARG A 1 185 ? -11.306 7.595 21.864 1.00 97.94 185 ARG A CA 1
ATOM 1456 C C . ARG A 1 185 ? -10.682 6.268 21.465 1.00 97.94 185 ARG A C 1
ATOM 1458 O O . ARG A 1 185 ? -9.878 5.752 22.232 1.00 97.94 185 ARG A O 1
ATOM 1465 N N . ILE A 1 186 ? -11.006 5.728 20.286 1.00 98.25 186 ILE A N 1
ATOM 1466 C CA . ILE A 1 186 ? -10.333 4.508 19.814 1.00 98.25 186 ILE A CA 1
ATOM 1467 C C . ILE A 1 186 ? -8.839 4.760 19.598 1.00 98.25 186 ILE A C 1
ATOM 1469 O O . ILE A 1 186 ? -8.017 3.943 20.004 1.00 98.25 186 ILE A O 1
ATOM 1473 N N . GLU A 1 187 ? -8.464 5.926 19.068 1.00 98.00 187 GLU A N 1
ATOM 1474 C CA . GLU A 1 187 ? -7.059 6.307 18.949 1.00 98.00 187 GLU A CA 1
ATOM 1475 C C . GLU A 1 187 ? -6.376 6.462 20.320 1.00 98.00 187 GLU A C 1
ATOM 1477 O O . GLU A 1 187 ? -5.240 6.022 20.495 1.00 98.00 187 GLU A O 1
ATOM 1482 N N . ALA A 1 188 ? -7.045 7.059 21.312 1.00 98.12 188 ALA A N 1
ATOM 1483 C CA . ALA A 1 188 ? -6.521 7.181 22.673 1.00 98.12 188 ALA A CA 1
ATOM 1484 C C . ALA A 1 188 ? -6.326 5.814 23.348 1.00 98.12 188 ALA A C 1
ATOM 1486 O O . ALA A 1 188 ? -5.285 5.594 23.966 1.00 98.12 188 ALA A O 1
ATOM 1487 N N . ALA A 1 189 ? -7.268 4.884 23.174 1.00 98.31 189 ALA A N 1
ATOM 1488 C CA . ALA A 1 189 ? -7.150 3.520 23.684 1.00 98.31 189 ALA A CA 1
ATOM 1489 C C . ALA A 1 189 ? -5.947 2.788 23.065 1.00 98.31 189 ALA A C 1
ATOM 1491 O O . ALA A 1 189 ? -5.177 2.145 23.775 1.00 98.31 189 ALA A O 1
ATOM 1492 N N . ILE A 1 190 ? -5.720 2.951 21.756 1.00 98.38 190 ILE A N 1
ATOM 1493 C CA . ILE A 1 190 ? -4.545 2.386 21.076 1.00 98.38 190 ILE A CA 1
ATOM 1494 C C . ILE A 1 190 ? -3.239 2.987 21.616 1.00 98.38 190 ILE A C 1
ATOM 1496 O O . ILE A 1 190 ? -2.275 2.253 21.832 1.00 98.38 190 ILE A O 1
ATOM 1500 N N . ARG A 1 191 ? -3.193 4.308 21.851 1.00 98.25 191 ARG A N 1
ATOM 1501 C CA . ARG A 1 191 ? -2.023 4.964 22.464 1.00 98.25 191 ARG A CA 1
ATOM 1502 C C . ARG A 1 191 ? -1.765 4.426 23.875 1.00 98.25 191 ARG A C 1
ATOM 1504 O O . ARG A 1 191 ? -0.625 4.101 24.192 1.00 98.25 191 ARG A O 1
ATOM 1511 N N . ALA A 1 192 ? -2.806 4.278 24.695 1.00 97.31 192 ALA A N 1
ATOM 1512 C CA . ALA A 1 192 ? -2.689 3.759 26.059 1.00 97.31 192 ALA A CA 1
ATOM 1513 C C . ALA A 1 192 ? -2.201 2.301 26.099 1.00 97.31 192 ALA A C 1
ATOM 1515 O O . ALA A 1 192 ? -1.401 1.945 26.960 1.00 97.31 192 ALA A O 1
ATOM 1516 N N . ALA A 1 193 ? -2.612 1.477 25.132 1.00 97.19 193 ALA A N 1
ATOM 1517 C CA . ALA A 1 193 ? -2.256 0.060 25.089 1.00 97.19 193 ALA A CA 1
ATOM 1518 C C . ALA A 1 193 ? -0.751 -0.223 24.892 1.00 97.19 193 ALA A C 1
ATOM 1520 O O . ALA A 1 193 ? -0.294 -1.351 25.111 1.00 97.19 193 ALA A O 1
ATOM 1521 N N . THR A 1 194 ? 0.036 0.797 24.526 1.00 97.19 194 THR A N 1
ATOM 1522 C CA . THR A 1 194 ? 1.507 0.726 24.431 1.00 97.19 194 THR A CA 1
ATOM 1523 C C . THR A 1 194 ? 2.204 0.501 25.780 1.00 97.19 194 THR A C 1
ATOM 1525 O O . THR A 1 194 ? 3.372 0.121 25.800 1.00 97.19 194 THR A O 1
ATOM 1528 N N . ASP A 1 195 ? 1.496 0.650 26.906 1.00 95.06 195 ASP A N 1
ATOM 1529 C CA . ASP A 1 195 ? 2.000 0.360 28.258 1.00 95.06 195 ASP A CA 1
ATOM 1530 C C . ASP A 1 195 ? 2.296 -1.135 28.524 1.00 95.06 195 ASP A C 1
ATOM 1532 O O . ASP A 1 195 ? 2.850 -1.488 29.569 1.00 95.06 195 ASP A O 1
ATOM 1536 N N . GLY A 1 196 ? 1.897 -2.023 27.606 1.00 91.12 196 GLY A N 1
ATOM 1537 C CA . GLY A 1 196 ? 2.067 -3.472 27.723 1.00 91.12 196 GLY A CA 1
ATOM 1538 C C . GLY A 1 196 ? 1.130 -4.158 28.726 1.00 91.12 196 GLY A C 1
ATOM 1539 O O . GLY A 1 196 ? 1.210 -5.372 28.890 1.00 91.12 196 GLY A O 1
ATOM 1540 N N . LYS A 1 197 ? 0.224 -3.421 29.384 1.00 92.62 197 LYS A N 1
ATOM 1541 C CA . LYS A 1 197 ? -0.719 -3.937 30.392 1.00 92.62 197 LYS A CA 1
ATOM 1542 C C . LYS A 1 197 ? -2.186 -3.736 30.020 1.00 92.62 197 LYS A C 1
ATOM 1544 O O . LYS A 1 197 ? -2.993 -4.634 30.231 1.00 92.62 197 LYS A O 1
ATOM 1549 N N . THR A 1 198 ? -2.534 -2.616 29.397 1.00 93.81 198 THR A N 1
ATOM 1550 C CA . THR A 1 198 ? -3.915 -2.234 29.076 1.00 93.81 198 THR A CA 1
ATOM 1551 C C . THR A 1 198 ? -4.319 -2.733 27.679 1.00 93.81 198 THR A C 1
ATOM 1553 O O . THR A 1 198 ? -3.706 -2.304 26.707 1.00 93.81 198 THR A O 1
ATOM 1556 N N . PRO A 1 199 ? -5.295 -3.649 27.523 1.00 96.81 199 PRO A N 1
ATOM 1557 C CA . PRO A 1 199 ? -5.809 -4.015 26.202 1.00 96.81 199 PRO A CA 1
ATOM 1558 C C . PRO A 1 199 ? -6.741 -2.926 25.652 1.00 96.81 199 PRO A C 1
ATOM 1560 O O . PRO A 1 199 ? -7.320 -2.156 26.419 1.00 96.81 199 PRO A O 1
ATOM 1563 N N . VAL A 1 200 ? -6.959 -2.906 24.335 1.00 98.38 200 VAL A N 1
ATOM 1564 C CA . VAL A 1 200 ? -8.011 -2.070 23.733 1.00 98.38 200 VAL A CA 1
ATOM 1565 C C . VAL A 1 200 ? -9.359 -2.753 23.955 1.00 98.38 200 VAL A C 1
ATOM 1567 O O . VAL A 1 200 ? -9.597 -3.830 23.401 1.00 98.38 200 VAL A O 1
ATOM 1570 N N . ARG A 1 201 ? -10.245 -2.148 24.756 1.00 98.44 201 ARG A N 1
ATOM 1571 C CA . ARG A 1 201 ? -11.561 -2.722 25.075 1.00 98.44 201 ARG A CA 1
ATOM 1572 C C . ARG A 1 201 ? -12.661 -2.092 24.243 1.00 98.44 201 ARG A C 1
ATOM 1574 O O . ARG A 1 201 ? -12.870 -0.880 24.287 1.00 98.44 201 ARG A O 1
ATOM 1581 N N . LEU A 1 202 ? -13.403 -2.927 23.530 1.00 98.75 202 LEU A N 1
ATOM 1582 C CA . LEU A 1 202 ? -14.485 -2.517 22.645 1.00 98.75 202 LEU A CA 1
ATOM 1583 C C . LEU A 1 202 ? -15.790 -3.199 23.058 1.00 98.75 202 LEU A C 1
ATOM 1585 O O . LEU A 1 202 ? -15.820 -4.408 23.277 1.00 98.75 202 LEU A O 1
ATOM 1589 N N . LEU A 1 203 ? -16.885 -2.443 23.095 1.00 98.69 203 LEU A N 1
ATOM 1590 C CA . LEU A 1 203 ? -18.230 -3.008 23.004 1.00 98.69 203 LEU A CA 1
ATOM 1591 C C . LEU A 1 203 ? -18.639 -2.959 21.539 1.00 98.69 203 LEU A C 1
ATOM 1593 O O . LEU A 1 203 ? -18.735 -1.871 20.967 1.00 98.69 203 LEU A O 1
ATOM 1597 N N . VAL A 1 204 ? -18.901 -4.115 20.944 1.00 98.69 204 VAL A N 1
ATOM 1598 C CA . VAL A 1 204 ? -19.325 -4.213 19.548 1.00 98.69 204 VAL A CA 1
ATOM 1599 C C . VAL A 1 204 ? -20.736 -4.768 19.422 1.00 98.69 204 VAL A C 1
ATOM 1601 O O . VAL A 1 204 ? -21.179 -5.539 20.271 1.00 98.69 204 VAL A O 1
ATOM 1604 N N . GLU A 1 205 ? -21.419 -4.410 18.342 1.00 98.38 205 GLU A N 1
ATOM 1605 C CA . GLU A 1 205 ? -22.735 -4.905 17.955 1.00 98.38 205 GLU A CA 1
ATOM 1606 C C . GLU A 1 205 ? -22.691 -5.455 16.526 1.00 98.38 205 GLU A C 1
ATOM 1608 O O . GLU A 1 205 ? -22.110 -4.851 15.622 1.00 98.38 205 GLU A O 1
ATOM 1613 N N . ARG A 1 206 ? -23.274 -6.638 16.328 1.00 96.56 206 ARG A N 1
ATOM 1614 C CA . ARG A 1 206 ? -23.483 -7.222 15.001 1.00 96.56 206 ARG A CA 1
ATOM 1615 C C . ARG A 1 206 ? -24.738 -8.083 15.019 1.00 96.56 206 ARG A C 1
ATOM 1617 O O . ARG A 1 206 ? -24.825 -9.037 15.793 1.00 96.56 206 ARG A O 1
ATOM 1624 N N . GLY A 1 207 ? -25.693 -7.772 14.144 1.00 94.06 207 GLY A N 1
ATOM 1625 C CA . GLY A 1 207 ? -26.945 -8.527 14.034 1.00 94.06 207 GLY A CA 1
ATOM 1626 C C . GLY A 1 207 ? -27.771 -8.497 15.323 1.00 94.06 207 GLY A C 1
ATOM 1627 O O . GLY A 1 207 ? -28.357 -9.512 15.688 1.00 94.06 207 GLY A O 1
ATOM 1628 N N . GLY A 1 208 ? -27.752 -7.377 16.054 1.00 95.06 208 GLY A N 1
ATOM 1629 C CA . GLY A 1 208 ? -28.456 -7.209 17.327 1.00 95.06 208 GLY A CA 1
ATOM 1630 C C . GLY A 1 208 ? -27.764 -7.845 18.537 1.00 95.06 208 GLY A C 1
ATOM 1631 O O . GLY A 1 208 ? -28.253 -7.711 19.659 1.00 95.06 208 GLY A O 1
ATOM 1632 N N . ARG A 1 209 ? -26.625 -8.526 18.351 1.00 96.94 209 ARG A N 1
ATOM 1633 C CA . ARG A 1 209 ? -25.850 -9.113 19.450 1.00 96.94 209 ARG A CA 1
ATOM 1634 C C . ARG A 1 209 ? -24.709 -8.196 19.860 1.00 96.94 209 ARG A C 1
ATOM 1636 O O . ARG A 1 209 ? -23.866 -7.847 19.037 1.00 96.94 209 ARG A O 1
ATOM 1643 N N . TYR A 1 210 ? -24.642 -7.914 21.156 1.00 98.31 210 TYR A N 1
ATOM 1644 C CA . TYR A 1 210 ? -23.564 -7.152 21.774 1.00 98.31 210 TYR A CA 1
ATOM 1645 C C . TYR A 1 210 ? -22.475 -8.076 22.327 1.00 98.31 210 TYR A C 1
ATOM 1647 O O . TYR A 1 210 ? -22.775 -9.143 22.872 1.00 98.31 210 TYR A O 1
ATOM 1655 N N . ARG A 1 211 ? -21.208 -7.674 22.195 1.00 98.06 211 ARG A N 1
ATOM 1656 C CA . ARG A 1 211 ? -20.048 -8.387 22.751 1.00 98.06 211 ARG A CA 1
ATOM 1657 C C . ARG A 1 211 ? -19.007 -7.409 23.272 1.00 98.06 211 ARG A C 1
ATOM 1659 O O . ARG A 1 211 ? -18.686 -6.441 22.590 1.00 98.06 211 ARG A O 1
ATOM 1666 N N . ASN A 1 212 ? -18.444 -7.715 24.435 1.00 98.25 212 ASN A N 1
ATOM 1667 C CA . ASN A 1 212 ? -17.203 -7.095 24.880 1.00 98.25 212 ASN A CA 1
ATOM 1668 C C . ASN A 1 212 ? -16.032 -7.846 24.246 1.00 98.25 212 ASN A C 1
ATOM 1670 O O . ASN A 1 212 ? -15.984 -9.075 24.304 1.00 98.25 212 ASN A O 1
ATOM 1674 N N . ILE A 1 213 ? -15.121 -7.104 23.632 1.00 98.06 213 ILE A N 1
ATOM 1675 C CA . ILE A 1 213 ? -13.911 -7.608 22.992 1.00 98.06 213 ILE A CA 1
ATOM 1676 C C . ILE A 1 213 ? -12.725 -6.896 23.626 1.00 98.06 213 ILE A C 1
ATOM 1678 O O . ILE A 1 213 ? -12.728 -5.673 23.758 1.00 98.06 213 ILE A O 1
ATOM 1682 N N . GLU A 1 214 ? -11.700 -7.661 23.978 1.00 97.94 214 GLU A N 1
ATOM 1683 C CA . GLU A 1 214 ? -10.396 -7.129 24.356 1.00 97.94 214 GLU A CA 1
ATOM 1684 C C . GLU A 1 214 ? -9.393 -7.499 23.264 1.00 97.94 214 GLU A C 1
ATOM 1686 O O . GLU A 1 214 ? -9.225 -8.675 22.940 1.00 97.94 214 GLU A O 1
ATOM 1691 N N . ILE A 1 215 ? -8.749 -6.494 22.671 1.00 97.75 215 ILE A N 1
ATOM 1692 C CA . ILE A 1 215 ? -7.693 -6.694 21.679 1.00 97.75 215 ILE A CA 1
ATOM 1693 C C . ILE A 1 215 ? -6.355 -6.435 22.367 1.00 97.75 215 ILE A C 1
ATOM 1695 O O . ILE A 1 215 ? -6.062 -5.303 22.764 1.00 97.75 215 ILE A O 1
ATOM 1699 N N . ASP A 1 216 ? -5.531 -7.477 22.486 1.00 95.94 216 ASP A N 1
ATOM 1700 C CA . ASP A 1 216 ? -4.178 -7.397 23.050 1.00 95.94 216 ASP A CA 1
ATOM 1701 C C . ASP A 1 216 ? -3.185 -6.807 22.032 1.00 95.94 216 ASP A C 1
ATOM 1703 O O . ASP A 1 216 ? -2.260 -7.455 21.546 1.00 95.94 216 ASP A O 1
ATOM 1707 N N . TYR A 1 217 ? -3.435 -5.560 21.633 1.00 96.06 217 TYR A N 1
ATOM 1708 C CA . TYR A 1 217 ? -2.630 -4.833 20.662 1.00 96.06 217 TYR A CA 1
ATOM 1709 C C . TYR A 1 217 ? -1.715 -3.823 21.353 1.00 96.06 217 TYR A C 1
ATOM 1711 O O . TYR A 1 217 ? -2.187 -2.941 22.062 1.00 96.06 217 TYR A O 1
ATOM 1719 N N . ARG A 1 218 ? -0.404 -3.917 21.096 1.00 96.62 218 ARG A N 1
ATOM 1720 C CA . ARG A 1 218 ? 0.639 -3.113 21.769 1.00 96.62 218 ARG A CA 1
ATOM 1721 C C . ARG A 1 218 ? 1.436 -2.202 20.838 1.00 96.62 218 ARG A C 1
ATOM 1723 O O . ARG A 1 218 ? 2.328 -1.494 21.285 1.00 96.62 218 ARG A O 1
ATOM 1730 N N . GLY A 1 219 ? 1.140 -2.236 19.539 1.00 95.75 219 GLY A N 1
ATOM 1731 C CA . GLY A 1 219 ? 1.952 -1.576 18.510 1.00 95.75 219 GLY A CA 1
ATOM 1732 C C . GLY A 1 219 ? 1.760 -0.061 18.393 1.00 95.75 219 GLY A C 1
ATOM 1733 O O . GLY A 1 219 ? 2.465 0.563 17.605 1.00 95.75 219 GLY A O 1
ATOM 1734 N N . GLY A 1 220 ? 0.828 0.522 19.154 1.00 97.69 220 GLY A N 1
ATOM 1735 C CA . GLY A 1 220 ? 0.500 1.944 19.093 1.00 97.69 220 GLY A CA 1
ATOM 1736 C C . GLY A 1 220 ? -0.157 2.376 17.780 1.00 97.69 220 GLY A C 1
ATOM 1737 O O . GLY A 1 220 ? -0.574 1.575 16.942 1.00 97.69 220 GLY A O 1
ATOM 1738 N N . LEU A 1 221 ? -0.302 3.682 17.598 1.00 98.25 221 LEU A N 1
ATOM 1739 C CA . LEU A 1 221 ? -0.798 4.198 16.329 1.00 98.25 221 LEU A CA 1
ATOM 1740 C C . LEU A 1 221 ? 0.283 4.101 15.254 1.00 98.25 221 LEU A C 1
ATOM 1742 O O . LEU A 1 221 ? 1.449 4.386 15.523 1.00 98.25 221 LEU A O 1
ATOM 1746 N N . ARG A 1 222 ? -0.101 3.670 14.049 1.00 97.62 222 ARG A N 1
ATOM 1747 C CA . ARG A 1 222 ? 0.830 3.434 12.945 1.00 97.62 222 ARG A CA 1
ATOM 1748 C C . ARG A 1 222 ? 0.228 3.882 11.621 1.00 97.62 222 ARG A C 1
ATOM 1750 O O . ARG A 1 222 ? -0.730 3.288 11.140 1.00 97.62 222 ARG A O 1
ATOM 1757 N N . TRP A 1 223 ? 0.869 4.866 11.004 1.00 97.44 223 TRP A N 1
ATOM 1758 C CA . TRP A 1 223 ? 0.652 5.268 9.617 1.00 97.44 223 TRP A CA 1
ATOM 1759 C C . TRP A 1 223 ? 1.964 5.217 8.833 1.00 97.44 223 TRP A C 1
ATOM 1761 O O . TRP A 1 223 ? 3.026 5.474 9.416 1.00 97.44 223 TRP A O 1
ATOM 1771 N N . PRO A 1 224 ? 1.914 4.868 7.536 1.00 95.75 224 PRO A N 1
ATOM 1772 C CA . PRO A 1 224 ? 3.092 4.827 6.686 1.00 95.75 224 PRO A CA 1
ATOM 1773 C C . PRO A 1 224 ? 3.556 6.245 6.325 1.00 95.75 224 PRO A C 1
ATOM 1775 O O . PRO A 1 224 ? 2.768 7.125 5.979 1.00 95.75 224 PRO A O 1
ATOM 1778 N N . HIS A 1 225 ? 4.864 6.466 6.389 1.00 96.12 225 HIS A N 1
ATOM 1779 C CA . HIS A 1 225 ? 5.524 7.684 5.922 1.00 96.12 225 HIS A CA 1
ATOM 1780 C C . HIS A 1 225 ? 6.729 7.312 5.074 1.00 96.12 225 HIS A C 1
ATOM 1782 O O . HIS A 1 225 ? 7.381 6.300 5.327 1.00 96.12 225 HIS A O 1
ATOM 1788 N N . LEU A 1 226 ? 7.059 8.165 4.111 1.00 94.38 226 LEU A N 1
ATOM 1789 C CA . LEU A 1 226 ? 8.351 8.113 3.443 1.00 94.38 226 LEU A CA 1
ATOM 1790 C C . LEU A 1 226 ? 9.286 9.124 4.090 1.00 94.38 226 LEU A C 1
ATOM 1792 O O . LEU A 1 226 ? 8.939 10.290 4.263 1.00 94.38 226 LEU A O 1
ATOM 1796 N N . GLU A 1 227 ? 10.475 8.666 4.456 1.00 93.62 227 GLU A N 1
ATOM 1797 C CA . GLU A 1 227 ? 11.513 9.497 5.049 1.00 93.62 227 GLU A CA 1
ATOM 1798 C C . GLU A 1 227 ? 12.750 9.490 4.160 1.00 93.62 227 GLU A C 1
ATOM 1800 O O . GLU A 1 227 ? 13.232 8.424 3.781 1.00 93.62 227 GLU A O 1
ATOM 1805 N N . LYS A 1 228 ? 13.265 10.677 3.833 1.00 93.31 228 LYS A N 1
ATOM 1806 C CA . LYS A 1 228 ? 14.486 10.827 3.040 1.00 93.31 228 LYS A CA 1
ATOM 1807 C C . LYS A 1 228 ? 15.683 10.280 3.826 1.00 93.31 228 LYS A C 1
ATOM 1809 O O . LYS A 1 228 ? 15.873 10.632 4.988 1.00 93.31 228 LYS A O 1
ATOM 1814 N N . THR A 1 229 ? 16.482 9.414 3.208 1.00 90.56 229 THR A N 1
ATOM 1815 C CA . THR A 1 229 ? 17.586 8.691 3.864 1.00 90.56 229 THR A CA 1
ATOM 1816 C C . THR A 1 229 ? 18.972 9.261 3.578 1.00 90.56 229 THR A C 1
ATOM 1818 O O . THR A 1 229 ? 19.928 8.865 4.242 1.00 90.56 229 THR A O 1
ATOM 1821 N N . GLY A 1 230 ? 19.113 10.201 2.639 1.00 79.88 230 GLY A N 1
ATOM 1822 C CA . GLY A 1 230 ? 20.414 10.770 2.285 1.00 79.88 230 GLY A CA 1
ATOM 1823 C C . GLY A 1 230 ? 20.348 12.131 1.597 1.00 79.88 230 GLY A C 1
ATOM 1824 O O . GLY A 1 230 ? 19.276 12.670 1.334 1.00 79.88 230 GLY A O 1
ATOM 1825 N N . SER A 1 231 ? 21.524 12.680 1.292 1.00 79.31 231 SER A N 1
ATOM 1826 C CA . SER A 1 231 ? 21.715 13.945 0.564 1.00 79.31 231 SER A CA 1
ATOM 1827 C C . SER A 1 231 ? 21.829 13.766 -0.954 1.00 79.31 231 SER A C 1
ATOM 1829 O O . SER A 1 231 ? 22.269 14.680 -1.649 1.00 79.31 231 SER A O 1
ATOM 1831 N N . GLY A 1 232 ? 21.488 12.576 -1.463 1.00 75.88 232 GLY A N 1
ATOM 1832 C CA . GLY A 1 232 ? 21.451 12.299 -2.895 1.00 75.88 232 GLY A CA 1
ATOM 1833 C C . GLY A 1 232 ? 20.398 13.143 -3.626 1.00 75.88 232 GLY A C 1
ATOM 1834 O O . GLY A 1 232 ? 19.614 13.849 -2.981 1.00 75.88 232 GLY A O 1
ATOM 1835 N N . PRO A 1 233 ? 20.376 13.073 -4.969 1.00 79.25 233 PRO A N 1
ATOM 1836 C CA . PRO A 1 233 ? 19.385 13.779 -5.768 1.00 79.25 233 PRO A CA 1
ATOM 1837 C C . PRO A 1 233 ? 17.961 13.455 -5.312 1.00 79.25 233 PRO A C 1
ATOM 1839 O O . PRO A 1 233 ? 17.671 12.319 -4.933 1.00 79.25 233 PRO A O 1
ATOM 1842 N N . ASP A 1 234 ? 17.067 14.438 -5.397 1.00 87.69 234 ASP A N 1
ATOM 1843 C CA . ASP A 1 234 ? 15.635 14.219 -5.210 1.00 87.69 234 ASP A CA 1
ATOM 1844 C C . ASP A 1 234 ? 15.063 13.481 -6.424 1.00 87.69 234 ASP A C 1
ATOM 1846 O O . ASP A 1 234 ? 14.516 14.069 -7.354 1.00 87.69 234 ASP A O 1
ATOM 1850 N N . TRP A 1 235 ? 15.240 12.158 -6.441 1.00 90.56 235 TRP A N 1
ATOM 1851 C CA . TRP A 1 235 ? 14.843 11.312 -7.566 1.00 90.56 235 TRP A CA 1
ATOM 1852 C C . TRP A 1 235 ? 13.340 11.353 -7.847 1.00 90.56 235 TRP A C 1
ATOM 1854 O O . TRP A 1 235 ? 12.947 11.270 -9.007 1.00 90.56 235 TRP A O 1
ATOM 1864 N N . PHE A 1 236 ? 12.498 11.534 -6.824 1.00 91.62 236 PHE A N 1
ATOM 1865 C CA . PHE A 1 236 ? 11.063 11.734 -7.038 1.00 91.62 236 PHE A CA 1
ATOM 1866 C C . PHE A 1 236 ? 10.745 13.068 -7.709 1.00 91.62 236 PHE A C 1
ATOM 1868 O O . PHE A 1 236 ? 9.884 13.091 -8.582 1.00 91.62 236 PHE A O 1
ATOM 1875 N N . ASP A 1 237 ? 11.464 14.146 -7.390 1.00 89.25 237 ASP A N 1
ATOM 1876 C CA . ASP A 1 237 ? 11.276 15.426 -8.079 1.00 89.25 237 ASP A CA 1
ATOM 1877 C C . ASP A 1 237 ? 11.685 15.310 -9.549 1.00 89.25 237 ASP A C 1
ATOM 1879 O O . ASP A 1 237 ? 11.005 15.841 -10.421 1.00 89.25 237 ASP A O 1
ATOM 1883 N N . GLN A 1 238 ? 12.755 14.563 -9.845 1.00 87.88 238 GLN A N 1
ATOM 1884 C CA . GLN A 1 238 ? 13.167 14.290 -11.225 1.00 87.88 238 GLN A CA 1
ATOM 1885 C C . GLN A 1 238 ? 12.170 13.402 -11.975 1.00 87.88 238 GLN A C 1
ATOM 1887 O O . GLN A 1 238 ? 11.884 13.663 -13.140 1.00 87.88 238 GLN A O 1
ATOM 1892 N N . LEU A 1 239 ? 11.643 12.362 -11.323 1.00 90.75 239 LEU A N 1
ATOM 1893 C CA . LEU A 1 239 ? 10.632 11.473 -11.896 1.00 90.75 239 LEU A CA 1
ATOM 1894 C C . LEU A 1 239 ? 9.331 12.223 -12.206 1.00 90.75 239 LEU A C 1
ATOM 1896 O O . LEU A 1 239 ? 8.714 11.992 -13.241 1.00 90.75 239 LEU A O 1
ATOM 1900 N N . LEU A 1 240 ? 8.909 13.108 -11.301 1.00 90.94 240 LEU A N 1
ATOM 1901 C CA . LEU A 1 240 ? 7.662 13.866 -11.407 1.00 90.94 240 LEU A CA 1
ATOM 1902 C C . LEU A 1 240 ? 7.831 15.191 -12.163 1.00 90.94 240 LEU A C 1
ATOM 1904 O O . LEU A 1 240 ? 6.852 15.921 -12.346 1.00 90.94 240 LEU A O 1
ATOM 1908 N N . ALA A 1 241 ? 9.049 15.513 -12.606 1.00 89.25 241 ALA A N 1
ATOM 1909 C CA . ALA A 1 241 ? 9.316 16.721 -13.364 1.00 89.25 241 ALA A CA 1
ATOM 1910 C C . ALA A 1 241 ? 8.537 16.709 -14.692 1.00 89.25 241 ALA A C 1
ATOM 1912 O O . ALA A 1 241 ? 8.486 15.691 -15.390 1.00 89.25 241 ALA A O 1
ATOM 1913 N N . PRO A 1 242 ? 7.940 17.844 -15.093 1.00 88.56 242 PRO A N 1
ATOM 1914 C CA . PRO A 1 242 ? 7.256 17.931 -16.372 1.00 88.56 242 PRO A CA 1
ATOM 1915 C C . PRO A 1 242 ? 8.247 17.742 -17.529 1.00 88.56 242 PRO A C 1
ATOM 1917 O O . PRO A 1 242 ? 9.329 18.321 -17.541 1.00 88.56 242 PRO A O 1
ATOM 1920 N N . ARG A 1 243 ? 7.841 16.988 -18.557 1.00 77.56 243 ARG A N 1
ATOM 1921 C CA . ARG A 1 243 ? 8.650 16.782 -19.775 1.00 77.56 243 ARG A CA 1
ATOM 1922 C C . ARG A 1 243 ? 8.619 17.947 -20.765 1.00 77.56 243 ARG A C 1
ATOM 1924 O O . ARG A 1 243 ? 9.422 17.983 -21.692 1.00 77.56 243 ARG A O 1
ATOM 1931 N N . ARG A 1 244 ? 7.682 18.887 -20.617 1.00 76.44 244 ARG A N 1
ATOM 1932 C CA . ARG A 1 244 ? 7.666 20.097 -21.447 1.00 76.44 244 ARG A CA 1
ATOM 1933 C C . ARG A 1 244 ? 8.684 21.088 -20.900 1.00 76.44 244 ARG A C 1
ATOM 1935 O O . ARG A 1 244 ? 8.570 21.497 -19.748 1.00 76.44 244 ARG A O 1
ATOM 1942 N N . ALA A 1 245 ? 9.619 21.506 -21.749 1.00 60.06 245 ALA A N 1
ATOM 1943 C CA . ALA A 1 245 ? 10.296 22.777 -21.543 1.00 60.06 245 ALA A CA 1
ATOM 1944 C C . ALA A 1 245 ? 9.230 23.885 -21.578 1.00 60.06 245 ALA A C 1
ATOM 1946 O O . ALA A 1 245 ? 8.384 23.891 -22.478 1.00 60.06 245 ALA A O 1
ATOM 1947 N N . LEU A 1 246 ? 9.228 24.743 -20.556 1.00 45.62 246 LEU A N 1
ATOM 1948 C CA . LEU A 1 246 ? 8.453 25.984 -20.554 1.00 45.62 246 LEU A CA 1
ATOM 1949 C C . LEU A 1 246 ? 9.039 26.976 -21.560 1.00 45.62 246 LEU A C 1
ATOM 1951 O O . LEU A 1 246 ? 10.285 27.010 -21.681 1.00 45.62 246 LEU A O 1
#